Protein AF-A0A377Z5T5-F1 (afdb_monomer_lite)

Sequence (218 aa):
MLDLGQDEASLELAEAERLAEDLRLLYVALTRAVWHCSLGVAPLSSRKSGNSDFHLSALGRLLQAGEAMDAAGLAARLADFCHGDIALQRPGELDLTPWQAPAATIPRLSARELQRRIADDWRVTSYSGLQQHGFSGGQDLLPRLDVDAAGVGEVVEEPQLTPHQFPRGAAPGTFLHSLFEELDFTQPVPEGWMAEKLQLSGFDAQWAPVLTDWLGAC

Structure (mmCIF, N/CA/C/O backbone):
data_AF-A0A377Z5T5-F1
#
_entry.id   AF-A0A377Z5T5-F1
#
loop_
_atom_site.group_PDB
_atom_site.id
_atom_site.type_symbol
_atom_site.label_atom_id
_atom_site.label_alt_id
_atom_site.label_comp_id
_atom_site.label_asym_id
_atom_site.label_entity_id
_atom_site.label_seq_id
_atom_site.pdbx_PDB_ins_code
_atom_site.Cartn_x
_atom_site.Cartn_y
_atom_site.Cartn_z
_atom_site.occupancy
_atom_site.B_iso_or_equiv
_atom_site.auth_seq_id
_atom_site.auth_comp_id
_atom_site.auth_asym_id
_atom_site.auth_atom_id
_atom_site.pdbx_PDB_model_num
ATOM 1 N N . MET A 1 1 ? 20.702 -5.101 21.266 1.00 45.50 1 MET A N 1
ATOM 2 C CA . MET A 1 1 ? 22.170 -5.064 21.417 1.00 45.50 1 MET A CA 1
ATOM 3 C C . MET A 1 1 ? 22.702 -4.619 20.068 1.00 45.50 1 MET A C 1
ATOM 5 O O . MET A 1 1 ? 22.547 -5.372 19.124 1.00 45.50 1 MET A O 1
ATOM 9 N N . LEU A 1 2 ? 23.123 -3.354 19.936 1.00 47.66 2 LEU A N 1
ATOM 10 C CA . LEU A 1 2 ? 23.635 -2.837 18.662 1.00 47.66 2 LEU A CA 1
ATOM 11 C C . LEU A 1 2 ? 25.003 -3.469 18.403 1.00 47.66 2 LEU A C 1
ATOM 13 O O . LEU A 1 2 ? 25.923 -3.270 19.196 1.00 47.66 2 LEU A O 1
ATOM 17 N N . ASP A 1 3 ? 25.097 -4.248 17.332 1.00 51.81 3 ASP A N 1
ATOM 18 C CA . ASP A 1 3 ? 26.348 -4.829 16.866 1.00 51.81 3 ASP A CA 1
ATOM 19 C C . ASP A 1 3 ? 27.195 -3.730 16.205 1.00 51.81 3 ASP A C 1
ATOM 21 O O . ASP A 1 3 ? 26.743 -3.033 15.296 1.00 51.81 3 ASP A O 1
ATOM 25 N N . LEU A 1 4 ? 28.393 -3.507 16.744 1.00 60.91 4 LEU A N 1
ATOM 26 C CA . LEU A 1 4 ? 29.369 -2.517 16.268 1.00 60.91 4 LEU A CA 1
ATOM 27 C C . LEU A 1 4 ? 30.440 -3.170 15.377 1.00 60.91 4 LEU A C 1
ATOM 29 O O . LEU A 1 4 ? 31.315 -2.470 14.862 1.00 60.91 4 LEU A O 1
ATOM 33 N N . GLY A 1 5 ? 30.387 -4.494 15.200 1.00 59.31 5 GLY A N 1
ATOM 34 C CA . GLY A 1 5 ? 31.153 -5.203 14.188 1.00 59.31 5 GLY A CA 1
ATOM 35 C C . GLY A 1 5 ? 30.346 -5.224 12.899 1.00 59.31 5 GLY A C 1
ATOM 36 O O . GLY A 1 5 ? 29.239 -5.740 12.873 1.00 59.31 5 GLY A O 1
ATOM 37 N N . GLN A 1 6 ? 30.881 -4.654 11.824 1.00 60.69 6 GLN A N 1
ATOM 38 C CA . GLN A 1 6 ? 30.341 -4.801 10.470 1.00 60.69 6 GLN A CA 1
ATOM 39 C C . GLN A 1 6 ? 30.551 -6.242 9.975 1.00 60.69 6 GLN A C 1
ATOM 41 O O . GLN A 1 6 ? 31.263 -6.465 8.999 1.00 60.69 6 GLN A O 1
ATOM 46 N N . ASP A 1 7 ? 30.031 -7.225 10.706 1.00 79.06 7 ASP A N 1
ATOM 47 C CA . ASP A 1 7 ? 30.067 -8.614 10.281 1.00 79.06 7 ASP A CA 1
ATOM 48 C C . ASP A 1 7 ? 29.136 -8.758 9.073 1.00 79.06 7 ASP A C 1
ATOM 50 O O . ASP A 1 7 ? 27.982 -8.321 9.106 1.00 79.06 7 ASP A O 1
ATOM 54 N N . GLU A 1 8 ? 29.651 -9.331 7.988 1.00 79.94 8 GLU A N 1
ATOM 55 C CA . GLU A 1 8 ? 28.933 -9.437 6.714 1.00 79.94 8 GLU A CA 1
ATOM 56 C C . GLU A 1 8 ? 27.623 -10.219 6.904 1.00 79.94 8 GLU A C 1
ATOM 58 O O . GLU A 1 8 ? 26.581 -9.843 6.375 1.00 79.94 8 GLU A O 1
ATOM 63 N N . ALA A 1 9 ? 27.643 -11.236 7.773 1.00 83.69 9 ALA A N 1
ATOM 64 C CA . ALA A 1 9 ? 26.460 -12.015 8.129 1.00 83.69 9 ALA A CA 1
ATOM 65 C C . ALA A 1 9 ? 25.393 -11.185 8.874 1.00 83.69 9 ALA A C 1
ATOM 67 O O . ALA A 1 9 ? 24.195 -11.356 8.637 1.00 83.69 9 ALA A O 1
ATOM 68 N N . SER A 1 10 ? 25.807 -10.263 9.751 1.00 83.25 10 SER A N 1
ATOM 69 C CA . SER A 1 10 ? 24.893 -9.345 10.447 1.00 83.25 10 SER A CA 1
ATOM 70 C C . SER A 1 10 ? 24.265 -8.3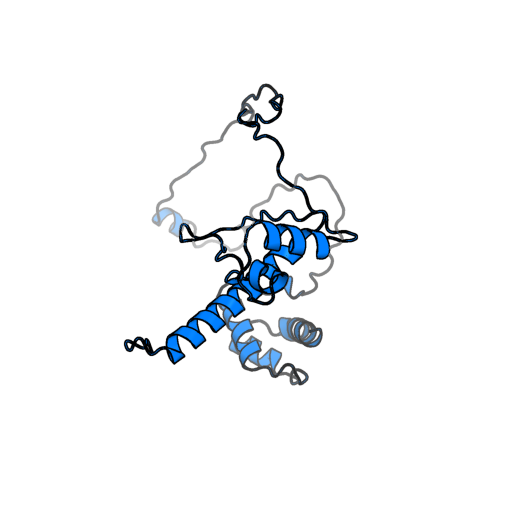41 9.475 1.00 83.25 10 SER A C 1
ATOM 72 O O . SER A 1 10 ? 23.084 -8.013 9.603 1.00 83.25 10 SER A O 1
ATOM 74 N N . LEU A 1 11 ? 25.026 -7.874 8.480 1.00 85.12 11 LEU A N 1
ATOM 75 C CA . LEU A 1 11 ? 24.531 -6.974 7.434 1.00 85.12 11 LEU A CA 1
ATOM 76 C C . LEU A 1 11 ? 23.521 -7.664 6.510 1.00 85.12 11 LEU A C 1
ATOM 78 O O . LEU A 1 11 ? 22.469 -7.091 6.226 1.00 85.12 11 LEU A O 1
ATOM 82 N N . GLU A 1 12 ? 23.803 -8.895 6.078 1.00 87.38 12 GLU A N 1
ATOM 83 C CA . GLU A 1 12 ? 22.875 -9.687 5.261 1.00 87.38 12 GLU A CA 1
ATOM 84 C C . GLU A 1 12 ? 21.555 -9.950 5.994 1.00 87.38 12 GLU A C 1
ATOM 86 O O . GLU A 1 12 ? 20.478 -9.807 5.405 1.00 87.38 12 GLU A O 1
ATOM 91 N N . LEU A 1 13 ? 21.622 -10.285 7.287 1.00 89.12 13 LEU A N 1
ATOM 92 C CA . LEU A 1 13 ? 20.432 -10.482 8.111 1.00 89.12 13 LEU A CA 1
ATOM 93 C C . LEU A 1 13 ? 19.626 -9.184 8.252 1.00 89.12 13 LEU A C 1
ATOM 95 O O . LEU A 1 13 ? 18.410 -9.198 8.064 1.00 89.12 13 LEU A O 1
ATOM 99 N N . ALA A 1 14 ? 20.295 -8.061 8.520 1.00 89.69 14 ALA A N 1
ATOM 100 C CA . ALA A 1 14 ? 19.641 -6.761 8.639 1.00 89.69 14 ALA A CA 1
ATOM 101 C C . ALA A 1 14 ? 18.962 -6.327 7.328 1.00 89.69 14 ALA A C 1
ATOM 103 O O . ALA A 1 14 ? 17.842 -5.815 7.351 1.00 89.69 14 ALA A O 1
ATOM 104 N N . GLU A 1 15 ? 19.595 -6.562 6.176 1.00 90.12 15 GLU A N 1
ATOM 105 C CA . GLU A 1 15 ? 19.003 -6.247 4.872 1.00 90.12 15 GLU A CA 1
ATOM 106 C C . GLU A 1 15 ? 17.815 -7.167 4.551 1.00 90.12 15 GLU A C 1
ATOM 108 O O . GLU A 1 15 ? 16.807 -6.713 4.000 1.00 90.12 15 GLU A O 1
ATOM 113 N N . ALA A 1 16 ? 17.882 -8.442 4.947 1.00 91.12 16 ALA A N 1
ATOM 114 C CA . ALA A 1 16 ? 16.756 -9.364 4.835 1.00 91.12 16 ALA A CA 1
ATOM 115 C C . ALA A 1 16 ? 15.566 -8.932 5.710 1.00 91.12 16 ALA A C 1
ATOM 117 O O . ALA A 1 16 ? 14.427 -8.954 5.239 1.00 91.12 16 ALA A O 1
ATOM 118 N N . GLU A 1 17 ? 15.812 -8.498 6.950 1.00 94.00 17 GLU A N 1
ATOM 119 C CA . GLU A 1 17 ? 14.778 -7.968 7.848 1.00 94.00 17 GLU A CA 1
ATOM 120 C C . GLU A 1 17 ? 14.162 -6.672 7.310 1.00 94.00 17 GLU A C 1
ATOM 122 O O . GLU A 1 17 ? 12.933 -6.549 7.268 1.00 94.00 17 GLU A O 1
ATOM 127 N N . ARG A 1 18 ? 14.997 -5.740 6.829 1.00 94.88 18 ARG A N 1
ATOM 128 C CA . ARG A 1 18 ? 14.551 -4.495 6.187 1.00 94.88 18 ARG A CA 1
ATOM 129 C C . ARG A 1 18 ? 13.618 -4.793 5.016 1.00 94.88 18 ARG A C 1
ATOM 131 O O . ARG A 1 18 ? 12.525 -4.238 4.930 1.00 94.88 18 ARG A O 1
ATOM 138 N N . LEU A 1 19 ? 14.028 -5.698 4.130 1.00 94.00 19 LEU A N 1
ATOM 139 C CA . LEU A 1 19 ? 13.251 -6.052 2.949 1.00 94.00 19 LEU A CA 1
ATOM 140 C C . LEU A 1 19 ? 11.961 -6.805 3.292 1.00 94.00 19 LEU A C 1
ATOM 142 O O . LEU A 1 19 ? 10.942 -6.611 2.627 1.00 94.00 19 LEU A O 1
ATOM 146 N N . ALA A 1 20 ? 11.980 -7.646 4.328 1.00 95.00 20 ALA A N 1
ATOM 147 C CA . ALA A 1 20 ? 10.778 -8.305 4.827 1.00 95.00 20 ALA A CA 1
ATOM 148 C C . ALA A 1 20 ? 9.745 -7.285 5.322 1.00 95.00 20 ALA A C 1
ATOM 150 O O . ALA A 1 20 ? 8.553 -7.448 5.058 1.00 95.00 20 ALA A O 1
ATOM 151 N N . GLU A 1 21 ? 10.188 -6.222 5.993 1.00 97.50 21 GLU A N 1
ATOM 152 C CA . GLU A 1 21 ? 9.300 -5.142 6.417 1.00 97.50 21 GLU A CA 1
ATOM 153 C C . GLU A 1 21 ? 8.770 -4.325 5.235 1.00 97.50 21 GLU A C 1
ATOM 155 O O . GLU A 1 21 ? 7.561 -4.109 5.136 1.00 97.50 21 GLU A O 1
ATOM 160 N N . ASP A 1 22 ? 9.623 -3.967 4.273 1.00 96.56 22 ASP A N 1
ATOM 161 C CA . ASP A 1 22 ? 9.187 -3.269 3.056 1.00 96.56 22 ASP A CA 1
ATOM 162 C C . ASP A 1 22 ? 8.114 -4.066 2.286 1.00 96.56 22 ASP A C 1
ATOM 164 O O . ASP A 1 22 ? 7.180 -3.482 1.732 1.00 96.56 22 ASP A O 1
ATOM 168 N N . LEU A 1 23 ? 8.203 -5.403 2.265 1.00 96.06 23 LEU A N 1
ATOM 169 C CA . LEU A 1 23 ? 7.182 -6.271 1.666 1.00 96.06 23 LEU A CA 1
ATOM 170 C C . LEU A 1 23 ? 5.848 -6.209 2.423 1.00 96.06 23 LEU A C 1
ATOM 172 O O . LEU A 1 23 ? 4.790 -6.176 1.786 1.00 96.06 23 LEU A O 1
ATOM 176 N N . ARG A 1 24 ? 5.873 -6.151 3.763 1.00 96.94 24 ARG A N 1
ATOM 177 C CA . ARG A 1 24 ? 4.655 -5.959 4.571 1.00 96.94 24 ARG A CA 1
ATOM 178 C C . ARG A 1 24 ? 4.023 -4.600 4.288 1.00 96.94 24 ARG A C 1
ATOM 180 O O . ARG A 1 24 ? 2.814 -4.527 4.068 1.00 96.94 24 ARG A O 1
ATOM 187 N N . LEU A 1 25 ? 4.832 -3.542 4.230 1.00 97.00 25 LEU A N 1
ATOM 188 C CA . LEU A 1 25 ? 4.366 -2.192 3.912 1.00 97.00 25 LEU A CA 1
ATOM 189 C C . LEU A 1 25 ? 3.777 -2.110 2.501 1.00 97.00 25 LEU A C 1
ATOM 191 O O . LEU A 1 25 ? 2.715 -1.514 2.319 1.00 97.00 25 LEU A O 1
ATOM 195 N N . LEU A 1 26 ? 4.414 -2.750 1.516 1.00 96.31 26 LEU A N 1
ATOM 196 C CA . LEU A 1 26 ? 3.902 -2.828 0.149 1.00 96.31 26 LEU A CA 1
ATOM 197 C C . LEU A 1 26 ? 2.539 -3.530 0.101 1.00 96.31 26 LEU A C 1
ATOM 199 O O . LEU A 1 26 ? 1.615 -3.017 -0.528 1.00 96.31 26 LEU A O 1
ATOM 203 N N . TYR A 1 27 ? 2.389 -4.664 0.791 1.00 95.88 27 TYR A N 1
ATOM 204 C CA . TYR A 1 27 ? 1.113 -5.378 0.876 1.00 95.88 27 TYR A CA 1
ATOM 205 C C . TYR A 1 27 ? 0.003 -4.493 1.458 1.00 95.88 27 TYR A C 1
ATOM 207 O O . TYR A 1 27 ? -1.086 -4.396 0.884 1.00 95.88 27 TYR A O 1
ATOM 215 N N . VAL A 1 28 ? 0.284 -3.797 2.563 1.00 97.19 28 VAL A N 1
ATOM 216 C CA . VAL A 1 28 ? -0.672 -2.856 3.158 1.00 97.19 28 VAL A CA 1
ATOM 217 C C . VAL A 1 28 ? -1.000 -1.739 2.168 1.00 97.19 28 VAL A C 1
ATOM 219 O O . VAL A 1 28 ? -2.171 -1.479 1.925 1.00 97.19 28 VAL A O 1
ATOM 222 N N . ALA A 1 29 ? -0.009 -1.110 1.536 1.00 95.81 29 ALA A N 1
ATOM 223 C CA . ALA A 1 29 ? -0.242 -0.020 0.588 1.00 95.81 29 ALA A CA 1
ATOM 224 C C . ALA A 1 29 ? -1.130 -0.439 -0.600 1.00 95.81 29 ALA A C 1
ATOM 226 O O . ALA A 1 29 ? -2.050 0.296 -0.968 1.00 95.81 29 ALA A O 1
ATOM 227 N N . LEU A 1 30 ? -0.897 -1.628 -1.162 1.00 93.94 30 LEU A N 1
ATOM 228 C CA . LEU A 1 30 ? -1.650 -2.155 -2.305 1.00 93.94 30 LEU A CA 1
ATOM 229 C C . LEU A 1 30 ? -3.103 -2.498 -1.955 1.00 93.94 30 LEU A C 1
ATOM 231 O O . LEU A 1 30 ? -4.003 -2.275 -2.762 1.00 93.94 30 LEU A O 1
ATOM 235 N N . THR A 1 31 ? -3.347 -3.009 -0.749 1.00 95.12 31 THR A N 1
ATOM 236 C CA . THR A 1 31 ? -4.672 -3.499 -0.326 1.00 95.12 31 THR A CA 1
ATOM 237 C C . THR A 1 31 ? -5.594 -2.412 0.232 1.00 95.12 31 THR A C 1
ATOM 239 O O . THR A 1 31 ? -6.763 -2.672 0.509 1.00 95.12 31 THR A O 1
ATOM 242 N N . ARG A 1 32 ? -5.109 -1.173 0.386 1.00 96.12 32 ARG A N 1
ATOM 243 C CA . ARG A 1 32 ? -5.912 -0.043 0.895 1.00 96.12 32 ARG A CA 1
ATOM 244 C C . ARG A 1 32 ? -6.861 0.562 -0.139 1.00 96.12 32 ARG A C 1
ATOM 246 O O . ARG A 1 32 ? -7.807 1.247 0.250 1.00 96.12 32 ARG A O 1
ATOM 253 N N . ALA A 1 33 ? -6.600 0.374 -1.431 1.00 94.00 33 ALA A N 1
ATOM 254 C CA . ALA A 1 33 ? -7.408 0.955 -2.496 1.00 94.00 33 ALA A CA 1
ATOM 255 C C . ALA A 1 33 ? -8.690 0.140 -2.740 1.00 94.00 33 ALA A C 1
ATOM 257 O O . ALA A 1 33 ? -8.638 -1.078 -2.852 1.00 94.00 33 ALA A O 1
ATOM 258 N N . VAL A 1 34 ? -9.833 0.824 -2.865 1.00 94.69 34 VAL A N 1
ATOM 259 C CA . VAL A 1 34 ? -11.137 0.184 -3.147 1.00 94.69 34 VAL A CA 1
ATOM 260 C C . VAL A 1 34 ? -11.455 0.165 -4.645 1.00 94.69 34 VAL A C 1
ATOM 262 O O . VAL A 1 34 ? -11.996 -0.812 -5.145 1.00 94.69 34 VAL A O 1
ATOM 265 N N . TRP A 1 35 ? -11.125 1.244 -5.363 1.00 95.06 35 TRP A N 1
ATOM 266 C CA . TRP A 1 35 ? -11.518 1.425 -6.768 1.00 95.06 35 TRP A CA 1
ATOM 267 C C . TRP A 1 35 ? -10.359 1.263 -7.749 1.00 95.06 35 TRP A C 1
ATOM 269 O O . TRP A 1 35 ? -10.518 0.654 -8.798 1.00 95.06 35 TRP A O 1
ATOM 279 N N . HIS A 1 36 ? -9.205 1.852 -7.436 1.00 94.00 36 HIS A N 1
ATOM 280 C CA . HIS A 1 36 ? -8.050 1.881 -8.327 1.00 94.00 36 HIS A CA 1
ATOM 281 C C . HIS A 1 36 ? -6.777 2.186 -7.532 1.00 94.00 36 HIS A C 1
ATOM 283 O O . HIS A 1 36 ? -6.787 3.051 -6.653 1.00 94.00 36 HIS A O 1
ATOM 289 N N . CYS A 1 37 ? -5.685 1.493 -7.857 1.00 94.94 37 CYS A N 1
ATOM 290 C CA . CYS A 1 37 ? -4.358 1.714 -7.292 1.00 94.94 37 CYS A CA 1
ATOM 291 C C . CYS A 1 37 ? -3.369 1.960 -8.436 1.00 94.94 37 CYS A C 1
ATOM 293 O O . CYS A 1 37 ? -3.256 1.137 -9.341 1.00 94.94 37 CYS A O 1
ATOM 295 N N . SER A 1 38 ? -2.648 3.081 -8.395 1.00 94.00 38 SER A N 1
ATOM 296 C CA . SER A 1 38 ? -1.571 3.374 -9.344 1.00 94.00 38 SER A CA 1
ATOM 297 C C . SER A 1 38 ? -0.231 3.349 -8.638 1.00 94.00 38 SER A C 1
ATOM 299 O O . SER A 1 38 ? -0.067 3.992 -7.602 1.00 94.00 38 SER A O 1
ATOM 301 N N . LEU A 1 39 ? 0.742 2.665 -9.237 1.00 93.50 39 LEU A N 1
ATOM 302 C CA . LEU A 1 39 ? 2.117 2.634 -8.754 1.00 93.50 39 LEU A CA 1
ATOM 303 C C . LEU A 1 39 ? 3.059 3.182 -9.820 1.00 93.50 39 LEU A C 1
ATOM 305 O O . LEU A 1 39 ? 3.034 2.753 -10.972 1.00 93.50 39 LEU A O 1
ATOM 309 N N . GLY A 1 40 ? 3.908 4.124 -9.417 1.00 92.62 40 GLY A N 1
ATOM 310 C CA . GLY A 1 40 ? 5.014 4.590 -10.242 1.00 92.62 40 GLY A CA 1
ATOM 311 C C . GLY A 1 40 ? 6.197 3.637 -10.117 1.00 92.62 40 GLY A C 1
ATOM 312 O O . GLY A 1 40 ? 6.682 3.402 -9.012 1.00 92.62 40 GLY A O 1
ATOM 313 N N . VAL A 1 41 ? 6.678 3.111 -11.243 1.00 91.62 41 VAL A N 1
ATOM 314 C CA . VAL A 1 41 ? 7.857 2.237 -11.298 1.00 91.62 41 VAL A CA 1
ATOM 315 C C . VAL A 1 41 ? 8.897 2.850 -12.224 1.00 91.62 41 VAL A C 1
ATOM 317 O O . VAL A 1 41 ? 8.580 3.259 -13.340 1.00 91.62 41 VAL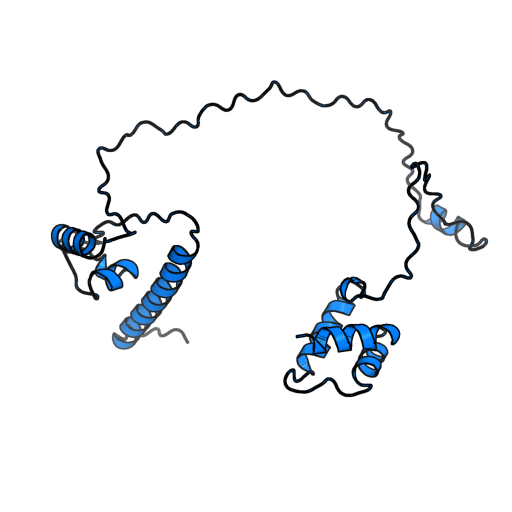 A O 1
ATOM 320 N N . ALA A 1 42 ? 10.145 2.901 -11.764 1.00 89.75 42 ALA A N 1
ATOM 321 C CA . ALA A 1 42 ? 11.276 3.388 -12.539 1.00 89.75 42 ALA A CA 1
ATOM 322 C C . ALA A 1 42 ? 12.520 2.521 -12.275 1.00 89.75 42 ALA A C 1
ATOM 324 O O . ALA A 1 42 ? 12.709 2.070 -11.142 1.00 89.75 42 ALA A O 1
ATOM 325 N N . PRO A 1 43 ? 13.392 2.309 -13.281 1.00 88.00 43 PRO A N 1
ATOM 326 C CA . PRO A 1 43 ? 14.671 1.626 -13.107 1.00 88.00 43 PRO A CA 1
ATOM 327 C C . PRO A 1 43 ? 15.659 2.549 -12.377 1.00 88.00 43 PRO A C 1
ATOM 329 O O . PRO A 1 43 ? 16.542 3.155 -12.984 1.00 88.00 43 PRO A O 1
ATOM 332 N N . LEU A 1 44 ? 15.476 2.702 -11.065 1.00 84.00 44 LEU A N 1
ATOM 333 C CA . LEU A 1 44 ? 16.347 3.519 -10.225 1.00 84.00 44 LEU A CA 1
ATOM 334 C C . LEU A 1 44 ? 17.695 2.814 -10.036 1.00 84.00 44 LEU A C 1
ATOM 336 O O . LEU A 1 44 ? 17.748 1.623 -9.732 1.00 84.00 44 LEU A O 1
ATOM 340 N N . SER A 1 45 ? 18.788 3.551 -10.207 1.00 80.81 45 SER A N 1
ATOM 341 C CA . SER A 1 45 ? 20.143 3.063 -9.955 1.00 80.81 45 SER A CA 1
ATOM 342 C C . SER A 1 45 ? 20.920 4.108 -9.169 1.00 80.81 45 SER A C 1
ATOM 344 O O . SER A 1 45 ? 20.870 5.298 -9.492 1.00 80.81 45 SER A O 1
ATOM 346 N N . SER A 1 46 ? 21.641 3.670 -8.138 1.00 71.00 46 SER A N 1
ATOM 347 C CA . SER A 1 46 ? 22.560 4.524 -7.381 1.00 71.00 46 SER A CA 1
ATOM 348 C C . SER A 1 46 ? 23.816 4.864 -8.198 1.00 71.00 46 SER A C 1
ATOM 350 O O . SER A 1 46 ? 24.482 5.874 -7.955 1.00 71.00 46 SER A O 1
ATOM 352 N N . ARG A 1 47 ? 24.148 4.040 -9.203 1.00 73.00 47 ARG A N 1
ATOM 353 C CA . ARG A 1 47 ? 25.381 4.142 -9.996 1.00 73.00 47 ARG A CA 1
ATOM 354 C C . ARG A 1 47 ? 25.081 4.385 -11.476 1.00 73.00 47 ARG A C 1
ATOM 356 O O . ARG A 1 47 ? 24.060 3.975 -12.007 1.00 73.00 47 ARG A O 1
ATOM 363 N N . LYS A 1 48 ? 26.024 5.013 -12.190 1.00 62.53 48 LYS A N 1
ATOM 364 C CA . LYS A 1 48 ? 25.967 5.218 -13.655 1.00 62.53 48 LYS A CA 1
ATOM 365 C C . LYS A 1 48 ? 26.241 3.925 -14.453 1.00 62.53 48 LYS A C 1
ATOM 367 O O . LYS A 1 48 ? 26.968 3.964 -15.443 1.00 62.53 48 LYS A O 1
ATOM 372 N N . SER A 1 49 ? 25.735 2.774 -14.015 1.00 57.44 49 SER A N 1
ATOM 373 C CA . SER A 1 49 ? 25.887 1.492 -14.719 1.00 57.44 49 SER A CA 1
ATOM 374 C C . SER A 1 49 ? 24.542 0.970 -15.214 1.00 57.44 49 SER A C 1
ATOM 376 O O . SER A 1 49 ? 23.512 1.277 -14.629 1.00 57.44 49 SER A O 1
ATOM 378 N N . GLY A 1 50 ? 24.566 0.173 -16.286 1.00 67.06 50 GLY A N 1
ATOM 379 C CA . GLY A 1 50 ? 23.377 -0.242 -17.042 1.00 67.06 50 GLY A CA 1
ATOM 380 C C . GLY A 1 50 ? 22.302 -1.017 -16.268 1.00 67.06 50 GLY A C 1
ATOM 381 O O . GLY A 1 50 ? 21.149 -0.984 -16.686 1.00 67.06 50 GLY A O 1
ATOM 382 N N . ASN A 1 51 ? 22.637 -1.652 -15.139 1.00 76.62 51 ASN A N 1
ATOM 383 C CA . ASN A 1 51 ? 21.662 -2.357 -14.303 1.00 76.62 51 ASN A CA 1
ATOM 384 C C . ASN A 1 51 ? 21.089 -1.449 -13.206 1.00 76.62 51 ASN A C 1
ATOM 386 O O . ASN A 1 51 ? 21.794 -0.616 -12.625 1.00 76.62 51 ASN A O 1
ATOM 390 N N . SER A 1 52 ? 19.801 -1.640 -12.917 1.00 82.75 52 SER A N 1
ATOM 391 C CA . SER A 1 52 ? 19.089 -0.915 -11.866 1.00 82.75 52 SER A CA 1
ATOM 392 C C . SER A 1 52 ? 19.157 -1.643 -10.520 1.00 82.75 52 SER A C 1
ATOM 394 O O . SER A 1 52 ? 19.088 -2.873 -10.445 1.00 82.75 52 SER A O 1
ATOM 396 N N . ASP A 1 53 ? 19.210 -0.870 -9.436 1.00 87.06 53 ASP A N 1
ATOM 397 C CA . ASP A 1 53 ? 19.120 -1.383 -8.061 1.00 87.06 53 ASP A CA 1
ATOM 398 C C . ASP A 1 53 ? 17.658 -1.665 -7.666 1.00 87.06 53 ASP A C 1
ATOM 400 O O . ASP A 1 53 ? 17.357 -2.020 -6.529 1.00 87.06 53 ASP A O 1
ATOM 404 N N . PHE A 1 54 ? 16.720 -1.539 -8.614 1.00 90.19 54 PHE A N 1
ATOM 405 C CA . PHE A 1 54 ? 15.291 -1.726 -8.381 1.00 90.19 54 PHE A CA 1
ATOM 406 C C . PHE A 1 54 ? 14.970 -3.109 -7.791 1.00 90.19 54 PHE A C 1
ATOM 408 O O . PHE A 1 54 ? 14.070 -3.211 -6.962 1.00 90.19 54 PHE A O 1
ATOM 415 N N . HIS A 1 55 ? 15.732 -4.152 -8.142 1.00 90.62 55 HIS A N 1
ATOM 416 C CA . HIS A 1 55 ? 15.596 -5.522 -7.618 1.00 90.62 55 HIS A CA 1
ATOM 417 C C . HIS A 1 55 ? 15.775 -5.652 -6.090 1.00 90.62 55 HIS A C 1
ATOM 419 O O . HIS A 1 55 ? 15.340 -6.649 -5.510 1.00 90.62 55 HIS A O 1
ATOM 425 N N . LEU A 1 56 ? 16.380 -4.649 -5.442 1.00 90.56 56 LEU A N 1
ATOM 426 C CA . LEU A 1 56 ? 16.539 -4.564 -3.985 1.00 90.56 56 LEU A CA 1
ATOM 427 C C . LEU A 1 56 ? 15.316 -3.954 -3.279 1.00 90.56 56 LEU A C 1
ATOM 429 O O . LEU A 1 56 ? 15.191 -4.051 -2.062 1.00 90.56 56 LEU A O 1
ATOM 433 N N . SER A 1 57 ? 14.404 -3.318 -4.019 1.00 92.56 57 SER A N 1
ATOM 434 C CA . SER A 1 57 ? 13.127 -2.851 -3.466 1.00 92.56 57 SER A CA 1
ATOM 435 C C . SER A 1 57 ? 12.147 -4.015 -3.291 1.00 92.56 57 SER A C 1
ATOM 437 O O . SER A 1 57 ? 12.224 -5.005 -4.018 1.00 92.56 57 SER A O 1
ATOM 439 N N . ALA A 1 58 ? 11.170 -3.881 -2.388 1.00 94.06 58 ALA A N 1
ATOM 440 C CA . ALA A 1 58 ? 10.118 -4.886 -2.204 1.00 94.06 58 ALA A CA 1
ATOM 441 C C . ALA A 1 58 ? 9.402 -5.246 -3.518 1.00 94.06 58 ALA A C 1
ATOM 443 O O . ALA A 1 58 ? 9.307 -6.418 -3.879 1.00 94.06 58 ALA A O 1
ATOM 444 N N . LEU A 1 59 ? 8.959 -4.238 -4.279 1.00 93.56 59 LEU A N 1
ATOM 445 C CA . LEU A 1 59 ? 8.279 -4.454 -5.558 1.00 93.56 59 LEU A CA 1
ATOM 446 C C . LEU A 1 59 ? 9.219 -5.081 -6.597 1.00 93.56 59 LEU A C 1
ATOM 448 O O . LEU A 1 59 ? 8.833 -5.999 -7.320 1.00 93.56 59 LEU A O 1
ATOM 452 N N . GLY A 1 60 ? 10.467 -4.617 -6.658 1.00 92.75 60 GLY A N 1
ATOM 453 C CA . GLY A 1 60 ? 11.442 -5.154 -7.595 1.00 92.75 60 GLY A CA 1
ATOM 454 C C . GLY A 1 60 ? 11.867 -6.582 -7.275 1.00 92.75 60 GLY A C 1
ATOM 455 O O . GLY A 1 60 ? 12.065 -7.346 -8.217 1.00 92.75 60 GLY A O 1
ATOM 456 N N . ARG A 1 61 ? 11.935 -6.984 -5.999 1.00 92.88 61 ARG A N 1
ATOM 457 C CA . ARG A 1 61 ? 12.201 -8.379 -5.625 1.00 92.88 61 ARG A CA 1
ATOM 458 C C . ARG A 1 61 ? 11.064 -9.308 -6.052 1.00 92.88 61 ARG A C 1
ATOM 460 O O . ARG A 1 61 ? 11.352 -10.408 -6.510 1.00 92.88 61 ARG A O 1
ATOM 467 N N . LEU A 1 62 ? 9.807 -8.863 -5.979 1.00 92.50 62 LEU A N 1
ATOM 468 C CA . LEU A 1 62 ? 8.658 -9.635 -6.475 1.00 92.50 62 LEU A CA 1
ATOM 469 C C . LEU A 1 62 ? 8.664 -9.774 -8.007 1.00 92.50 62 LEU A C 1
ATOM 471 O O . LEU A 1 62 ? 8.409 -10.858 -8.521 1.00 92.50 62 LEU A O 1
ATOM 475 N N . LEU A 1 63 ? 8.982 -8.699 -8.737 1.00 91.81 63 LEU A N 1
ATOM 476 C CA . LEU A 1 63 ? 8.935 -8.683 -10.207 1.00 91.81 63 LEU A CA 1
ATOM 477 C C . LEU A 1 63 ? 10.166 -9.305 -10.885 1.00 91.81 63 LEU A C 1
ATOM 479 O O . LEU A 1 63 ? 10.051 -9.872 -11.969 1.00 91.81 63 LEU A O 1
ATOM 483 N N . GLN A 1 64 ? 11.347 -9.178 -10.278 1.00 91.56 64 GLN A N 1
ATOM 484 C CA . GLN A 1 64 ? 12.621 -9.642 -10.845 1.00 91.56 64 GLN A CA 1
ATOM 485 C C . GLN A 1 64 ? 13.193 -10.862 -10.112 1.00 91.56 64 GLN A C 1
ATOM 487 O O . GLN A 1 64 ? 14.318 -11.256 -10.391 1.00 91.56 64 GLN A O 1
ATOM 492 N N . ALA A 1 65 ? 12.466 -11.440 -9.148 1.00 89.62 65 ALA A N 1
ATOM 493 C CA . ALA A 1 65 ? 12.944 -12.540 -8.301 1.00 89.62 65 ALA A CA 1
ATOM 494 C C . ALA A 1 65 ? 14.282 -12.247 -7.580 1.00 89.62 65 ALA A C 1
ATOM 496 O O . ALA A 1 65 ? 15.040 -13.153 -7.252 1.00 89.62 65 ALA A O 1
ATOM 497 N N . GLY A 1 66 ? 14.573 -10.966 -7.325 1.00 86.19 66 GLY A N 1
ATOM 498 C CA . GLY A 1 66 ? 15.830 -10.517 -6.721 1.00 86.19 66 GLY A CA 1
ATOM 499 C C . GLY A 1 66 ? 17.021 -10.437 -7.682 1.00 86.19 66 GLY A C 1
ATOM 500 O O . GLY A 1 66 ? 18.116 -10.115 -7.230 1.00 86.19 66 GLY A O 1
ATOM 501 N N . GLU A 1 67 ? 16.831 -10.676 -8.980 1.00 89.56 67 GLU A N 1
ATOM 502 C CA . GLU A 1 67 ? 17.882 -10.538 -9.991 1.00 89.56 67 GLU A CA 1
ATOM 503 C C . GLU A 1 67 ? 17.963 -9.105 -10.528 1.00 89.56 67 GLU A C 1
ATOM 505 O O . GLU A 1 67 ? 16.950 -8.462 -10.802 1.00 89.56 67 GLU A O 1
ATOM 510 N N . ALA A 1 68 ? 19.181 -8.596 -10.712 1.00 90.56 68 ALA A N 1
ATOM 511 C CA . ALA A 1 68 ? 19.389 -7.266 -11.270 1.00 90.56 68 ALA A CA 1
ATOM 512 C C . ALA A 1 68 ? 19.083 -7.241 -12.774 1.00 90.56 68 ALA A C 1
ATOM 514 O O . ALA A 1 68 ? 19.694 -7.981 -13.546 1.00 90.56 68 ALA A O 1
ATOM 515 N N . MET A 1 69 ? 18.196 -6.337 -13.199 1.00 89.69 69 MET A N 1
ATOM 516 C CA . MET A 1 69 ? 17.885 -6.105 -14.612 1.00 89.69 69 MET A CA 1
ATOM 517 C C . MET A 1 69 ? 18.143 -4.652 -15.019 1.00 89.69 69 MET A C 1
ATOM 519 O O . MET A 1 69 ? 18.122 -3.719 -14.201 1.00 89.69 69 MET A O 1
ATOM 523 N N . ASP A 1 70 ? 18.396 -4.462 -16.310 1.00 90.00 70 ASP A N 1
ATOM 524 C CA . ASP A 1 70 ? 18.438 -3.150 -16.940 1.00 90.00 70 ASP A CA 1
ATOM 525 C C . ASP A 1 70 ? 17.016 -2.615 -17.197 1.00 90.00 70 ASP A C 1
ATOM 527 O O . ASP A 1 70 ? 16.001 -3.269 -16.932 1.00 90.00 70 ASP A O 1
ATOM 531 N N . ALA A 1 71 ? 16.926 -1.389 -17.712 1.00 88.94 71 ALA A N 1
ATOM 532 C CA . ALA A 1 71 ? 15.639 -0.753 -17.988 1.00 88.94 71 ALA A CA 1
ATOM 533 C C . ALA A 1 71 ? 14.784 -1.544 -18.997 1.00 88.94 71 ALA A C 1
ATOM 535 O O . ALA A 1 71 ? 13.558 -1.581 -18.869 1.00 88.94 71 ALA A O 1
ATOM 536 N N . ALA A 1 72 ? 15.418 -2.178 -19.989 1.00 90.62 72 ALA A N 1
ATOM 537 C CA . ALA A 1 72 ? 14.725 -2.973 -20.998 1.00 90.62 72 ALA A CA 1
ATOM 538 C C . ALA A 1 72 ? 14.165 -4.274 -20.402 1.00 90.62 72 ALA A C 1
ATOM 540 O O . ALA A 1 72 ? 12.994 -4.590 -20.626 1.00 90.62 72 ALA A O 1
ATOM 541 N N . GLY A 1 73 ? 14.961 -4.982 -19.597 1.00 91.31 73 GLY A N 1
ATOM 542 C CA . GLY A 1 73 ? 14.550 -6.189 -18.886 1.00 91.31 73 GLY A CA 1
ATOM 543 C C . GLY A 1 73 ? 13.420 -5.922 -17.896 1.00 91.31 73 GLY A C 1
ATOM 544 O O . GLY A 1 73 ? 12.422 -6.642 -17.902 1.00 91.31 73 GLY A O 1
ATOM 545 N N . LEU A 1 74 ? 13.504 -4.835 -17.119 1.00 91.75 74 LEU A N 1
ATOM 546 C CA . LEU A 1 74 ? 12.419 -4.430 -16.220 1.00 91.75 74 LEU A CA 1
ATOM 547 C C . LEU A 1 74 ? 11.120 -4.146 -16.986 1.00 91.75 74 LEU A C 1
ATOM 549 O O . LEU A 1 74 ? 10.048 -4.591 -16.578 1.00 91.75 74 LEU A O 1
ATOM 553 N N . ALA A 1 75 ? 11.203 -3.427 -18.107 1.00 91.81 75 ALA A N 1
ATOM 554 C CA . ALA A 1 75 ? 10.032 -3.132 -18.927 1.00 91.81 75 ALA A CA 1
ATOM 555 C C . ALA A 1 75 ? 9.388 -4.403 -19.505 1.00 91.81 75 ALA A C 1
ATOM 557 O O . ALA A 1 75 ? 8.161 -4.475 -19.564 1.00 91.81 75 ALA A O 1
ATOM 558 N N . ALA A 1 76 ? 10.192 -5.394 -19.903 1.00 92.69 76 ALA A N 1
ATOM 559 C CA . ALA A 1 76 ? 9.695 -6.690 -20.358 1.00 92.69 76 ALA A CA 1
ATOM 560 C C . ALA A 1 76 ? 9.000 -7.456 -19.222 1.00 92.69 76 ALA A C 1
ATOM 562 O O . ALA A 1 76 ? 7.864 -7.887 -19.387 1.00 92.69 76 ALA A O 1
ATOM 563 N N . ARG A 1 77 ? 9.615 -7.527 -18.032 1.00 92.94 77 ARG A N 1
ATOM 564 C CA . ARG A 1 77 ? 9.0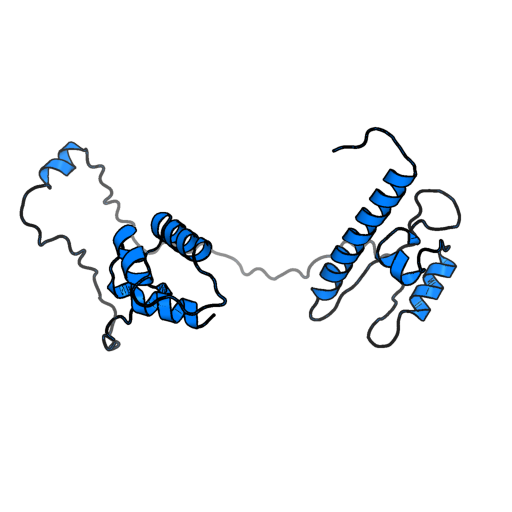05 -8.174 -16.856 1.00 92.94 77 ARG A CA 1
ATOM 565 C C . ARG A 1 77 ? 7.685 -7.538 -16.440 1.00 92.94 77 ARG A C 1
ATOM 567 O O . ARG A 1 77 ? 6.755 -8.254 -16.091 1.00 92.94 77 ARG A O 1
ATOM 574 N N . LEU A 1 78 ? 7.591 -6.210 -16.488 1.00 93.69 78 LEU A N 1
ATOM 575 C CA . LEU A 1 78 ? 6.339 -5.500 -16.224 1.00 93.69 78 LEU A CA 1
ATOM 576 C C . LEU A 1 78 ? 5.271 -5.837 -17.267 1.00 93.69 78 LEU A C 1
ATOM 578 O O . LEU A 1 78 ? 4.123 -6.054 -16.901 1.00 93.69 78 LEU A O 1
ATOM 582 N N . ALA A 1 79 ? 5.638 -5.905 -18.548 1.00 93.06 79 ALA A N 1
ATOM 583 C CA . ALA A 1 79 ? 4.701 -6.275 -19.605 1.00 93.06 79 ALA A CA 1
ATOM 584 C C . ALA A 1 79 ? 4.191 -7.718 -19.447 1.00 93.06 79 ALA A C 1
ATOM 586 O O . ALA A 1 79 ? 3.003 -7.952 -19.639 1.00 93.06 79 ALA A O 1
ATOM 587 N N . ASP A 1 80 ? 5.058 -8.652 -19.046 1.00 93.12 80 ASP A N 1
ATOM 588 C CA . ASP A 1 80 ? 4.681 -10.046 -18.781 1.00 93.12 80 ASP A CA 1
ATOM 589 C C . ASP A 1 80 ? 3.795 -10.178 -17.530 1.00 93.12 80 ASP A C 1
ATOM 591 O O . ASP A 1 80 ? 2.869 -10.988 -17.491 1.00 93.12 80 ASP A O 1
ATOM 595 N N . PHE A 1 81 ? 4.079 -9.389 -16.489 1.00 92.12 81 PHE A N 1
ATOM 596 C CA . PHE A 1 81 ? 3.326 -9.408 -15.236 1.00 92.12 81 PHE A CA 1
ATOM 597 C C . PHE A 1 81 ? 1.939 -8.771 -15.377 1.00 92.12 81 PHE A C 1
ATOM 599 O O . PHE A 1 81 ? 0.976 -9.261 -14.790 1.00 92.12 81 PHE A O 1
ATOM 606 N N . CYS A 1 82 ? 1.815 -7.685 -16.140 1.00 92.75 82 CYS A N 1
ATOM 607 C CA . CYS A 1 82 ? 0.563 -6.951 -16.295 1.00 92.75 82 CYS A CA 1
ATOM 608 C C . CYS A 1 82 ? -0.407 -7.681 -17.237 1.00 92.75 82 CYS A C 1
ATOM 610 O O . CYS A 1 82 ? -0.284 -7.617 -18.458 1.00 92.75 82 CYS A O 1
ATOM 612 N N . HIS A 1 83 ? -1.408 -8.340 -16.657 1.00 90.50 83 HIS A N 1
ATOM 613 C CA . HIS A 1 83 ? -2.506 -8.981 -17.376 1.00 90.50 83 HIS A CA 1
ATOM 614 C C . HIS A 1 83 ? -3.831 -8.803 -16.621 1.00 90.50 83 HIS A C 1
ATOM 616 O O . HIS A 1 83 ? -3.846 -8.570 -15.412 1.00 90.50 83 HIS A O 1
ATOM 622 N N . GLY A 1 84 ? -4.955 -8.921 -17.338 1.00 91.50 84 GLY A N 1
ATOM 623 C CA . GLY A 1 84 ? -6.295 -8.790 -16.760 1.00 91.50 84 GLY A CA 1
ATOM 624 C C . GLY A 1 84 ? -6.547 -7.391 -16.194 1.00 91.50 84 GLY A C 1
ATOM 625 O O . GLY A 1 84 ? -6.545 -6.415 -16.941 1.00 91.50 84 GLY A O 1
ATOM 626 N N . ASP A 1 85 ? -6.738 -7.310 -14.879 1.00 91.94 85 ASP A N 1
ATOM 627 C CA . ASP A 1 85 ? -7.084 -6.078 -14.157 1.00 91.94 85 ASP A CA 1
ATOM 628 C C . ASP A 1 85 ? -5.886 -5.140 -13.912 1.00 91.94 85 ASP A C 1
ATOM 630 O O . ASP A 1 85 ? -6.044 -4.047 -13.367 1.00 91.94 85 ASP A O 1
ATOM 634 N N . ILE A 1 86 ? -4.674 -5.546 -14.307 1.00 94.12 86 ILE A N 1
ATOM 635 C CA . ILE A 1 86 ? -3.446 -4.764 -14.130 1.00 94.12 86 ILE A CA 1
ATOM 636 C C . ILE A 1 86 ? -2.993 -4.220 -15.486 1.00 94.12 86 ILE A C 1
ATOM 638 O O . ILE A 1 86 ? -2.552 -4.972 -16.355 1.00 94.12 86 ILE A O 1
ATOM 642 N N . ALA A 1 87 ? -3.047 -2.898 -15.649 1.00 93.81 87 ALA A N 1
ATOM 643 C CA . ALA A 1 87 ? -2.607 -2.215 -16.861 1.00 93.81 87 ALA A CA 1
ATOM 644 C C . ALA A 1 87 ? -1.216 -1.586 -16.690 1.00 93.81 87 ALA A C 1
ATOM 646 O O . ALA A 1 87 ? -0.951 -0.881 -15.715 1.00 93.81 87 ALA A O 1
ATOM 647 N N . LEU A 1 88 ? -0.343 -1.788 -17.681 1.00 93.62 88 LEU A N 1
ATOM 648 C CA . LEU A 1 88 ? 0.940 -1.095 -17.776 1.00 93.62 88 LEU A CA 1
ATOM 649 C C . LEU A 1 88 ? 0.795 0.151 -18.651 1.00 93.62 88 LEU A C 1
ATOM 651 O O . LEU A 1 88 ? 0.529 0.048 -19.848 1.00 93.62 88 LEU A O 1
ATOM 655 N N . GLN A 1 89 ? 1.044 1.326 -18.075 1.00 91.62 89 GLN A N 1
ATOM 656 C CA . GLN A 1 89 ? 1.066 2.585 -18.813 1.00 91.62 89 GLN A CA 1
ATOM 657 C C . GLN A 1 89 ? 2.454 3.215 -18.752 1.00 91.62 89 GLN A C 1
ATOM 659 O O . GLN A 1 89 ? 2.987 3.489 -17.678 1.00 91.62 89 GLN A O 1
ATOM 664 N N . ARG A 1 90 ? 3.037 3.480 -19.925 1.00 87.88 90 ARG A N 1
ATOM 665 C CA . ARG A 1 90 ? 4.226 4.330 -20.016 1.00 87.88 90 ARG A CA 1
ATOM 666 C C . ARG A 1 90 ? 3.785 5.792 -19.943 1.00 87.88 90 ARG A C 1
ATOM 668 O O . ARG A 1 90 ? 2.842 6.151 -20.654 1.00 87.88 90 ARG A O 1
ATOM 675 N N . PRO A 1 91 ? 4.424 6.626 -19.107 1.00 85.00 91 PRO A N 1
ATOM 676 C CA . PRO A 1 91 ? 4.133 8.051 -19.098 1.00 85.00 91 PRO A CA 1
ATOM 677 C C . PRO A 1 91 ? 4.392 8.626 -20.497 1.00 85.00 91 PRO A C 1
ATOM 679 O O . PRO A 1 91 ? 5.384 8.279 -21.141 1.00 85.00 91 PRO A O 1
ATOM 682 N N . GLY A 1 92 ? 3.455 9.444 -20.978 1.00 84.50 92 GLY A N 1
ATOM 683 C CA . GLY A 1 92 ? 3.582 10.152 -22.250 1.00 84.50 92 GLY A CA 1
ATOM 684 C C . GLY A 1 92 ? 4.549 11.333 -22.155 1.00 84.50 92 GLY A C 1
ATOM 685 O O . GLY A 1 92 ? 5.344 11.432 -21.219 1.00 84.50 92 GLY A O 1
ATOM 686 N N . GLU A 1 93 ? 4.463 12.250 -23.118 1.00 84.19 93 GLU A N 1
ATOM 687 C CA . GLU A 1 93 ? 5.169 13.529 -23.016 1.00 84.19 93 GLU A CA 1
ATOM 688 C C . GLU A 1 93 ? 4.751 14.263 -21.737 1.00 84.19 93 GLU A C 1
ATOM 690 O O . GLU A 1 93 ? 3.571 14.321 -21.385 1.00 84.19 93 GLU A O 1
ATOM 695 N N . LEU A 1 94 ? 5.746 14.786 -21.018 1.00 80.06 94 LEU A N 1
ATOM 696 C CA . LEU A 1 94 ? 5.523 15.525 -19.784 1.00 80.06 94 LEU A CA 1
ATOM 697 C C . LEU A 1 94 ? 4.867 16.859 -20.122 1.00 80.06 94 LEU A C 1
ATOM 699 O O . LEU A 1 94 ? 5.512 17.766 -20.649 1.00 80.06 94 LEU A O 1
ATOM 703 N N . ASP A 1 95 ? 3.595 16.981 -19.771 1.00 83.25 95 ASP A N 1
ATOM 704 C CA . ASP A 1 95 ? 2.939 18.273 -19.723 1.00 83.25 95 ASP A CA 1
ATOM 705 C C . ASP A 1 95 ? 3.432 19.022 -18.477 1.00 83.25 95 ASP A C 1
ATOM 707 O O . ASP A 1 95 ? 3.123 18.665 -17.340 1.00 83.25 95 ASP A O 1
ATOM 711 N N . LEU A 1 96 ? 4.271 20.034 -18.699 1.00 86.50 96 LEU A N 1
ATOM 712 C CA . LEU A 1 96 ? 4.801 20.896 -17.642 1.00 86.50 96 LEU A CA 1
ATOM 713 C C . LEU A 1 96 ? 3.839 22.033 -17.286 1.00 86.50 96 LEU A C 1
ATOM 715 O O . LEU A 1 96 ? 4.191 22.890 -16.469 1.00 86.50 96 LEU A O 1
ATOM 719 N N . THR A 1 97 ? 2.650 22.087 -17.897 1.00 88.38 97 THR A N 1
ATOM 720 C CA . THR A 1 97 ? 1.639 23.045 -17.469 1.00 88.38 97 THR A CA 1
ATOM 721 C C . THR A 1 97 ? 1.235 22.722 -16.029 1.00 88.38 97 THR A C 1
ATOM 723 O O . THR A 1 97 ? 0.883 21.585 -15.707 1.00 88.38 97 THR A O 1
ATOM 726 N N . PRO A 1 98 ? 1.323 23.697 -15.107 1.00 86.69 98 PRO A N 1
ATOM 727 C CA . PRO A 1 98 ? 0.876 23.479 -13.745 1.00 86.69 98 PRO A CA 1
ATOM 728 C C . PRO A 1 98 ? -0.592 23.073 -13.760 1.00 86.69 98 PRO A C 1
ATOM 730 O O . PRO A 1 98 ? -1.421 23.776 -14.344 1.00 86.69 98 PRO A O 1
ATOM 733 N N . TRP A 1 99 ? -0.915 21.962 -13.099 1.00 87.50 99 TRP A N 1
ATOM 734 C CA . TRP A 1 99 ? -2.305 21.572 -12.931 1.00 87.50 99 TRP A CA 1
ATOM 735 C C . TRP A 1 99 ? -3.061 22.699 -12.224 1.00 87.50 99 TRP A C 1
ATOM 737 O O . TRP A 1 99 ? -2.685 23.132 -11.131 1.00 87.50 99 TRP A O 1
ATOM 747 N N . GLN A 1 100 ? -4.128 23.174 -12.857 1.00 84.88 100 GLN A N 1
ATOM 748 C CA . GLN A 1 100 ? -5.045 24.132 -12.260 1.00 84.88 100 GLN A CA 1
ATOM 749 C C . GLN A 1 100 ? -6.340 23.405 -11.936 1.00 84.88 100 GLN A C 1
ATOM 751 O O . GLN A 1 100 ? -6.998 22.860 -12.824 1.00 84.88 100 GLN A O 1
ATOM 756 N N . ALA A 1 101 ? -6.712 23.408 -10.656 1.00 85.19 101 ALA A N 1
ATOM 757 C CA . ALA A 1 101 ? -8.033 22.959 -10.255 1.00 85.19 101 ALA A CA 1
ATOM 758 C C . ALA A 1 101 ? -9.091 23.752 -11.038 1.00 85.19 101 ALA A C 1
ATOM 760 O O . ALA A 1 101 ? -8.931 24.969 -11.196 1.00 85.19 101 ALA A O 1
ATOM 761 N N . PRO A 1 102 ? -10.187 23.115 -11.486 1.00 86.81 102 PRO A N 1
ATOM 762 C CA . PRO A 1 102 ? -11.343 23.851 -11.971 1.00 86.81 102 PRO A CA 1
ATOM 763 C C . PRO A 1 102 ? -11.713 24.910 -10.934 1.00 86.81 102 PRO A C 1
ATOM 765 O O . PRO A 1 102 ? -11.874 24.589 -9.754 1.00 86.81 102 PRO A O 1
ATOM 768 N N . ALA A 1 103 ? -11.798 26.173 -11.354 1.00 80.69 103 ALA A N 1
ATOM 769 C CA . ALA A 1 103 ? -12.136 27.259 -10.448 1.00 80.69 103 ALA A CA 1
ATOM 770 C C . ALA A 1 103 ? -13.528 26.991 -9.865 1.00 80.69 103 ALA A C 1
ATOM 772 O O . ALA A 1 103 ? -14.542 27.144 -10.549 1.00 80.69 103 ALA A O 1
ATOM 773 N N . ALA A 1 104 ? -13.576 26.565 -8.602 1.00 81.81 104 ALA A N 1
ATOM 774 C CA . ALA A 1 104 ? -14.832 26.446 -7.890 1.00 81.81 104 ALA A CA 1
ATOM 775 C C . ALA A 1 104 ? -15.457 27.839 -7.852 1.00 81.81 104 ALA A C 1
ATOM 777 O O . ALA A 1 104 ? -14.832 28.805 -7.407 1.00 81.81 104 ALA A O 1
ATOM 778 N N . THR A 1 105 ? -16.684 27.965 -8.350 1.00 82.94 105 THR A N 1
ATOM 779 C CA . THR A 1 105 ? -17.432 29.209 -8.217 1.00 82.94 105 THR A CA 1
ATOM 780 C C . THR A 1 105 ? -17.800 29.351 -6.746 1.00 82.94 105 THR A C 1
ATOM 782 O O . THR A 1 105 ? -18.794 28.795 -6.290 1.00 82.94 105 THR A O 1
ATOM 785 N N . ILE A 1 106 ? -16.956 30.035 -5.975 1.00 81.88 106 ILE A N 1
ATOM 786 C CA . ILE A 1 106 ? -17.241 30.313 -4.570 1.00 81.88 106 ILE A CA 1
ATOM 787 C C . ILE A 1 106 ? -18.370 31.351 -4.563 1.00 81.88 106 ILE A C 1
ATOM 789 O O . ILE A 1 106 ? -18.173 32.457 -5.080 1.00 81.88 106 ILE A O 1
ATOM 793 N N . PRO A 1 107 ? -19.564 31.027 -4.033 1.00 85.62 107 PRO A N 1
ATOM 794 C CA . PRO A 1 107 ? -20.626 32.011 -3.911 1.00 85.62 107 PRO A CA 1
ATOM 795 C C . PRO A 1 107 ? -20.140 33.161 -3.030 1.00 85.62 107 PRO A C 1
ATOM 797 O O . PRO A 1 107 ? -19.321 32.972 -2.131 1.00 85.62 107 PRO A O 1
ATOM 800 N N . ARG A 1 108 ? -20.645 34.370 -3.281 1.00 87.50 108 ARG A N 1
ATOM 801 C CA . ARG A 1 108 ? -20.277 35.545 -2.492 1.00 87.50 108 ARG A CA 1
ATOM 802 C C . ARG A 1 108 ? -20.661 35.302 -1.031 1.00 87.50 108 ARG A C 1
ATOM 804 O O . ARG A 1 108 ? -21.838 35.323 -0.686 1.00 87.50 108 ARG A O 1
ATOM 811 N N . LEU A 1 109 ? -19.661 35.038 -0.196 1.00 87.81 109 LEU A N 1
ATOM 812 C CA . LEU A 1 109 ? -19.856 34.813 1.228 1.00 87.81 109 LEU A CA 1
ATOM 813 C C . LEU A 1 109 ? -20.191 36.148 1.899 1.00 87.81 109 LEU A C 1
ATOM 815 O O . LEU A 1 109 ? -19.568 37.173 1.615 1.00 87.81 109 LEU A O 1
ATOM 819 N N . SER A 1 110 ? -21.158 36.130 2.806 1.00 90.31 110 SER A N 1
ATOM 820 C CA . SER A 1 110 ? -21.424 37.224 3.734 1.00 90.31 110 SER A CA 1
ATOM 821 C C . SER A 1 110 ? -21.371 36.689 5.160 1.00 90.31 110 SER A C 1
ATOM 823 O O . SER A 1 110 ? -21.735 35.541 5.429 1.00 90.31 110 SER A O 1
ATOM 825 N N . ALA A 1 111 ? -20.878 37.511 6.086 1.00 88.88 111 ALA A N 1
ATOM 826 C CA . ALA A 1 111 ? -20.957 37.181 7.499 1.00 88.88 111 ALA A CA 1
ATOM 827 C C . ALA A 1 111 ? -22.432 37.145 7.921 1.00 88.88 111 ALA A C 1
ATOM 829 O O . ALA A 1 111 ? -23.214 38.013 7.532 1.00 88.88 111 ALA A O 1
ATOM 830 N N . ARG A 1 112 ? -22.817 36.154 8.732 1.00 88.75 112 ARG A N 1
ATOM 831 C CA . ARG A 1 112 ? -24.126 36.180 9.392 1.00 88.75 112 ARG A CA 1
ATOM 832 C C . ARG A 1 112 ? -24.156 37.356 10.357 1.00 88.75 112 ARG A C 1
ATOM 834 O O . ARG A 1 112 ? -23.326 37.436 11.260 1.00 88.75 112 ARG A O 1
ATOM 841 N N . GLU A 1 113 ? -25.131 38.236 10.181 1.00 89.94 113 GLU A N 1
ATOM 842 C CA . GLU A 1 113 ? -25.370 39.325 11.119 1.00 89.94 113 GLU A CA 1
ATOM 843 C C . GLU A 1 113 ? -25.989 38.782 12.408 1.00 89.94 113 GLU A C 1
ATOM 845 O O . GLU A 1 113 ? -26.900 37.946 12.398 1.00 89.94 113 GLU A O 1
ATOM 850 N N . LEU A 1 114 ? -25.470 39.248 13.543 1.00 88.31 114 LEU A N 1
ATOM 851 C CA . LEU A 1 114 ? -25.989 38.885 14.850 1.00 88.31 114 LEU A CA 1
ATOM 852 C C . LEU A 1 114 ? -27.321 39.610 15.082 1.00 88.31 114 LEU A C 1
ATOM 854 O O . LEU A 1 114 ? -27.345 40.782 15.438 1.00 88.31 114 LEU A O 1
ATOM 858 N N . GLN A 1 115 ? -28.435 38.900 14.904 1.00 90.06 115 GLN A N 1
ATOM 859 C CA . GLN A 1 115 ? -29.779 39.463 15.103 1.00 90.06 115 GLN A CA 1
ATOM 860 C C . GLN A 1 115 ? -30.218 39.505 16.575 1.00 90.06 115 GLN A C 1
ATOM 862 O O . GLN A 1 115 ? -31.183 40.185 16.919 1.00 90.06 115 GLN A O 1
ATOM 867 N N . ARG A 1 116 ? -29.528 38.776 17.460 1.00 85.12 116 ARG A N 1
ATOM 868 C CA . ARG A 1 116 ? -29.841 38.743 18.894 1.00 85.12 116 ARG A CA 1
ATOM 869 C C . ARG A 1 116 ? -29.073 39.818 19.653 1.00 85.12 116 ARG A C 1
ATOM 871 O O . ARG A 1 116 ? -27.910 40.083 19.358 1.00 85.12 116 ARG A O 1
ATOM 878 N N . ARG A 1 117 ? -29.688 40.364 20.702 1.00 82.75 117 ARG A N 1
ATOM 879 C CA . ARG A 1 117 ? -28.953 41.130 21.713 1.00 82.75 117 ARG A CA 1
ATOM 880 C C . ARG A 1 117 ? -28.158 40.164 22.589 1.00 82.75 117 ARG A C 1
ATOM 882 O O . ARG A 1 117 ? -28.701 39.164 23.053 1.00 82.75 117 ARG A O 1
ATOM 889 N N . ILE A 1 118 ? -26.877 40.455 22.792 1.00 82.69 118 ILE A N 1
ATOM 890 C CA . ILE A 1 118 ? -26.068 39.778 23.807 1.00 82.69 118 ILE A CA 1
ATOM 891 C C . ILE A 1 118 ? -26.398 40.465 25.131 1.00 82.69 118 ILE A C 1
ATOM 893 O O . ILE A 1 118 ? -26.158 41.662 25.269 1.00 82.69 118 ILE A O 1
ATOM 897 N N . ALA A 1 119 ? -27.016 39.732 26.056 1.00 79.50 119 ALA A N 1
ATOM 898 C CA . ALA A 1 119 ? -27.136 40.180 27.436 1.00 79.50 119 ALA A CA 1
ATOM 899 C C . ALA A 1 119 ? -25.779 39.982 28.116 1.00 79.50 119 ALA A C 1
ATOM 901 O O . ALA A 1 119 ? -25.192 38.904 28.013 1.00 79.50 119 ALA A O 1
ATOM 902 N N . ASP A 1 120 ? -25.283 41.027 28.770 1.00 71.56 120 ASP A N 1
ATOM 903 C CA . ASP A 1 120 ? -23.959 41.057 29.393 1.00 71.56 120 ASP A CA 1
ATOM 904 C C . ASP A 1 120 ? -24.095 40.918 30.918 1.00 71.56 120 ASP A C 1
ATOM 906 O O . ASP A 1 120 ? -23.571 41.709 31.697 1.00 71.56 120 ASP A O 1
ATOM 910 N N . ASP A 1 121 ? -24.850 39.903 31.352 1.00 75.38 121 ASP A N 1
ATOM 911 C CA . ASP A 1 121 ? -25.161 39.648 32.769 1.00 75.38 121 ASP A CA 1
ATOM 912 C C . ASP A 1 121 ? -24.055 38.855 33.487 1.00 75.38 121 ASP A C 1
ATOM 914 O O . ASP A 1 121 ? -24.291 38.174 34.491 1.00 75.38 121 ASP A O 1
ATOM 918 N N . TRP A 1 122 ? -22.822 38.921 32.979 1.00 70.81 122 TRP A N 1
ATOM 919 C CA . TRP A 1 122 ? -21.695 38.274 33.633 1.00 70.81 122 TRP A CA 1
ATOM 920 C C . TRP A 1 122 ? -21.392 38.993 34.953 1.00 70.81 122 TRP A C 1
ATOM 922 O O . TRP A 1 122 ? -21.311 40.219 35.038 1.00 70.81 122 TRP A O 1
ATOM 932 N N . ARG A 1 123 ? -21.239 38.217 36.026 1.00 74.38 123 ARG A N 1
ATOM 933 C CA . ARG A 1 123 ? -20.870 38.725 37.349 1.00 74.38 123 ARG A CA 1
ATOM 934 C C . ARG A 1 123 ? -19.667 37.959 37.861 1.00 74.38 123 ARG A C 1
ATOM 936 O O . ARG A 1 123 ? -19.648 36.733 37.830 1.00 74.38 123 AR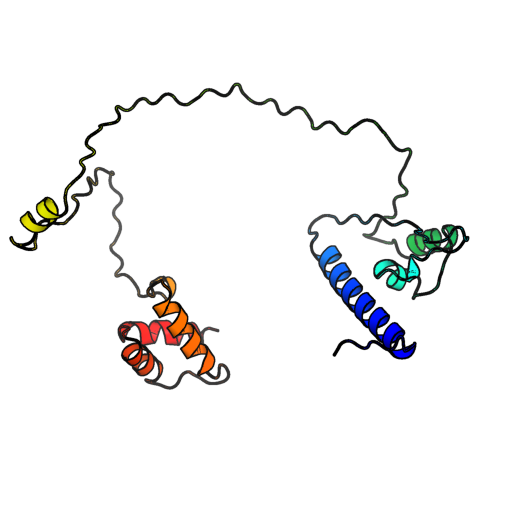G A O 1
ATOM 943 N N . VAL A 1 124 ? -18.690 38.684 38.394 1.00 71.19 124 VAL A N 1
ATOM 944 C CA . VAL A 1 124 ? -17.595 38.090 39.165 1.00 71.19 124 VAL A CA 1
ATOM 945 C C . VAL A 1 124 ? -18.045 37.991 40.612 1.00 71.19 124 VAL A C 1
ATOM 947 O O . VAL A 1 124 ? -18.284 39.007 41.264 1.00 71.19 124 VAL A O 1
ATOM 950 N N . THR A 1 125 ? -18.179 36.771 41.121 1.00 73.50 125 THR A N 1
ATOM 951 C CA . THR A 1 125 ? -18.495 36.525 42.531 1.00 73.50 125 THR A CA 1
ATOM 952 C C . THR A 1 125 ? -17.204 36.250 43.298 1.00 73.50 125 THR A C 1
ATOM 954 O O . THR A 1 125 ? -16.393 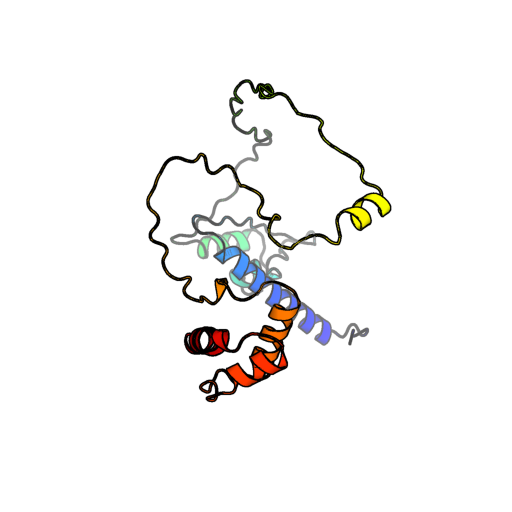35.427 42.881 1.00 73.50 125 THR A O 1
ATOM 957 N N . SER A 1 126 ? -16.988 36.939 44.420 1.00 68.38 126 SER A N 1
ATOM 958 C CA . SER A 1 126 ? -15.880 36.624 45.329 1.00 68.38 126 SER A CA 1
ATOM 959 C C . SER A 1 126 ? -16.183 35.353 46.133 1.00 68.38 126 SER A C 1
ATOM 961 O O . SER A 1 126 ? -17.346 35.002 46.340 1.00 68.38 126 SER A O 1
ATOM 963 N N . TYR A 1 127 ? -15.145 34.678 46.638 1.00 62.75 127 TYR A N 1
ATOM 964 C CA . TYR A 1 127 ? -15.281 33.457 47.453 1.00 62.75 127 TYR A CA 1
ATOM 965 C C . TYR A 1 127 ? -16.208 33.644 48.672 1.00 62.75 127 TYR A C 1
ATOM 967 O O . TYR A 1 127 ? -16.949 32.736 49.043 1.00 62.75 127 TYR A O 1
ATOM 975 N N . SER A 1 128 ? -16.234 34.845 49.258 1.00 59.59 128 SER A N 1
ATOM 976 C CA . SER A 1 128 ? -17.142 35.180 50.363 1.00 59.59 128 SER A CA 1
ATOM 977 C C . SER A 1 128 ? -18.616 35.256 49.940 1.00 59.59 128 SER A C 1
ATOM 979 O O . SER A 1 128 ? -19.491 34.968 50.752 1.00 59.59 128 SER A O 1
ATOM 981 N N . GLY A 1 129 ? -18.911 35.586 48.677 1.00 62.16 129 GLY A N 1
ATOM 982 C CA . GLY A 1 129 ? -20.274 35.561 48.130 1.00 62.16 129 GLY A CA 1
ATOM 983 C C . GLY A 1 129 ? -20.814 34.143 47.905 1.00 62.16 129 GLY A C 1
ATOM 984 O O . GLY A 1 129 ? -22.014 33.920 48.042 1.00 62.16 129 GLY A O 1
ATOM 985 N N . LEU A 1 130 ? -19.928 33.173 47.649 1.00 59.28 130 LEU A N 1
ATOM 986 C CA . LEU A 1 130 ? -20.266 31.746 47.551 1.00 59.28 130 LEU A CA 1
ATOM 987 C C . LEU A 1 130 ? -20.641 31.137 48.913 1.00 59.28 130 LEU A C 1
ATOM 989 O O . LEU A 1 130 ? -21.571 30.340 48.990 1.00 59.28 130 LEU A O 1
ATOM 993 N N . GLN A 1 131 ? -19.972 31.540 50.000 1.00 57.91 131 GLN A N 1
ATOM 994 C CA . GLN A 1 131 ? -20.265 31.019 51.344 1.00 57.91 131 GLN A CA 1
ATOM 995 C C . GLN A 1 131 ? -21.608 31.497 51.917 1.00 57.91 131 GLN A C 1
ATOM 997 O O . GLN A 1 131 ? -22.212 30.773 52.701 1.00 57.91 131 GLN A O 1
ATOM 1002 N N . GLN A 1 132 ? -22.114 32.671 51.521 1.00 56.16 132 GLN A N 1
ATOM 1003 C CA . GLN A 1 132 ? -23.396 33.179 52.036 1.00 56.16 132 GLN A CA 1
ATOM 1004 C C . GLN A 1 132 ? -24.630 32.465 51.459 1.00 56.16 132 GLN A C 1
ATOM 1006 O O . GLN A 1 132 ? -25.693 32.531 52.066 1.00 56.16 132 GLN A O 1
ATOM 1011 N N . HIS A 1 133 ? -24.504 31.756 50.331 1.00 52.91 133 HIS A N 1
ATOM 1012 C CA . HIS A 1 133 ? -25.583 30.914 49.782 1.00 52.91 133 HIS A CA 1
ATOM 1013 C C . HIS A 1 133 ? -25.489 29.447 50.235 1.00 52.91 133 HIS A C 1
ATOM 1015 O O . HIS A 1 133 ? -26.321 28.622 49.867 1.00 52.91 133 HIS A O 1
ATOM 1021 N N . GLY A 1 134 ? -24.501 29.104 51.064 1.00 49.84 134 GLY A N 1
ATOM 1022 C CA . GLY A 1 134 ? -24.336 27.772 51.631 1.00 49.84 134 GLY A CA 1
ATOM 1023 C C . GLY A 1 134 ? -24.882 27.680 53.050 1.00 49.84 134 GLY A C 1
ATOM 1024 O O . GLY A 1 134 ? -24.075 27.578 53.960 1.00 49.84 134 GLY A O 1
ATOM 1025 N N . PHE A 1 135 ? -26.208 27.751 53.232 1.00 48.50 135 PHE A N 1
ATOM 1026 C CA . PHE A 1 135 ? -26.998 27.036 54.262 1.00 48.50 135 PHE A CA 1
ATOM 1027 C C . PHE A 1 135 ? -28.437 27.588 54.321 1.00 48.50 135 PHE A C 1
ATOM 1029 O O . PHE A 1 135 ? -28.796 28.380 55.188 1.00 48.50 135 PHE A O 1
ATOM 1036 N N . SER A 1 136 ? -29.294 27.176 53.389 1.00 41.88 136 SER A N 1
ATOM 1037 C CA . SER A 1 136 ? -30.757 27.241 53.530 1.00 41.88 136 SER A CA 1
ATOM 1038 C C . SER A 1 136 ? -31.379 26.254 52.548 1.00 41.88 136 SER A C 1
ATOM 1040 O O . SER A 1 136 ? -31.379 26.515 51.357 1.00 41.88 136 SER A O 1
ATOM 1042 N N . GLY A 1 137 ? -31.873 25.119 53.049 1.00 41.16 137 GLY A N 1
ATOM 1043 C CA . GLY A 1 137 ? -32.856 24.264 52.373 1.00 41.16 137 GLY A CA 1
ATOM 1044 C C . GLY A 1 137 ? -32.491 23.754 50.976 1.00 41.16 137 GLY A C 1
ATOM 1045 O O . GLY A 1 137 ? -32.792 24.384 49.969 1.00 41.16 137 GLY A O 1
ATOM 1046 N N . GLY A 1 138 ? -31.945 22.539 50.909 1.00 45.94 138 GLY A N 1
ATOM 1047 C CA . GLY A 1 138 ? -31.925 21.768 49.671 1.00 45.94 138 GLY A CA 1
ATOM 1048 C C . GLY A 1 138 ? -33.349 21.531 49.166 1.00 45.94 138 GLY A C 1
ATOM 1049 O O . GLY A 1 138 ? -34.048 20.681 49.708 1.00 45.94 138 GLY A O 1
ATOM 1050 N N . GLN A 1 139 ? -33.767 22.309 48.164 1.00 42.22 139 GLN A N 1
ATOM 1051 C CA . GLN A 1 139 ? -34.849 21.982 47.226 1.00 42.22 139 GLN A CA 1
ATOM 1052 C C . GLN A 1 139 ? -34.945 22.909 45.996 1.00 42.22 139 GLN A C 1
ATOM 1054 O O . GLN A 1 139 ? -35.776 22.637 45.141 1.00 42.22 139 GLN A O 1
ATOM 1059 N N . ASP A 1 140 ? -34.091 23.930 45.831 1.00 44.06 140 ASP A N 1
ATOM 1060 C CA . ASP A 1 140 ? -34.295 24.955 44.781 1.00 44.06 140 ASP A CA 1
ATOM 1061 C C . ASP A 1 140 ? -33.157 25.081 43.742 1.00 44.06 140 ASP A C 1
ATOM 1063 O O . ASP A 1 140 ? -32.958 26.125 43.129 1.00 44.06 140 ASP A O 1
ATOM 1067 N N . LEU A 1 141 ? -32.395 24.004 43.512 1.00 42.47 141 LEU A N 1
ATOM 1068 C CA . LEU A 1 141 ? -31.373 23.932 42.452 1.00 42.47 141 LEU A CA 1
ATOM 1069 C C . LEU A 1 141 ? -31.736 22.916 41.363 1.00 42.47 141 LEU A C 1
ATOM 1071 O O . LEU A 1 141 ? -30.914 22.106 40.940 1.00 42.47 141 LEU A O 1
ATOM 1075 N N . LEU A 1 142 ? -32.973 22.984 40.876 1.00 40.31 142 LEU A N 1
ATOM 1076 C CA . LEU A 1 142 ? -33.251 22.582 39.502 1.00 40.31 142 LEU A CA 1
ATOM 1077 C C . LEU A 1 142 ? -33.032 23.823 38.630 1.00 40.31 142 LEU A C 1
ATOM 1079 O O . LEU A 1 142 ? -33.733 24.817 38.834 1.00 40.31 142 LEU A O 1
ATOM 1083 N N . PRO A 1 143 ? -32.114 23.817 37.645 1.00 38.12 143 PRO A N 1
ATOM 1084 C CA . PRO A 1 143 ? -32.239 24.775 36.565 1.00 38.12 143 PRO A CA 1
ATOM 1085 C C . PRO A 1 143 ? -33.596 24.486 35.921 1.00 38.12 143 PRO A C 1
ATOM 1087 O O . PRO A 1 143 ? -33.800 23.416 35.347 1.00 38.12 143 PRO A O 1
ATOM 1090 N N . ARG A 1 144 ? -34.553 25.407 36.071 1.00 44.25 144 ARG A N 1
ATOM 1091 C CA . ARG A 1 144 ? -35.752 25.432 35.236 1.00 44.25 144 ARG A CA 1
ATOM 1092 C C . ARG A 1 144 ? -35.277 25.647 33.805 1.00 44.25 144 ARG A C 1
ATOM 1094 O O . ARG A 1 144 ? -35.108 26.774 33.355 1.00 44.25 144 ARG A O 1
ATOM 1101 N N . LEU A 1 145 ? -34.968 24.541 33.140 1.00 35.88 145 LEU A N 1
ATOM 1102 C CA . LEU A 1 145 ? -34.893 24.465 31.698 1.00 35.88 145 LEU A CA 1
ATOM 1103 C C . LEU A 1 145 ? -36.283 24.865 31.205 1.00 35.88 145 LEU A C 1
ATOM 1105 O O . LEU A 1 145 ? -37.254 24.153 31.459 1.00 35.88 145 LEU A O 1
ATOM 1109 N N . ASP A 1 146 ? -36.370 26.032 30.571 1.00 36.72 146 ASP A N 1
ATOM 1110 C CA . ASP A 1 146 ? -37.492 26.393 29.712 1.00 36.72 146 ASP A CA 1
ATOM 1111 C C . ASP A 1 146 ? -37.576 25.331 28.614 1.00 36.72 146 ASP A C 1
ATOM 1113 O O . ASP A 1 146 ? -36.878 25.381 27.600 1.00 36.72 146 ASP A O 1
ATOM 1117 N N . VAL A 1 147 ? -38.405 24.320 28.854 1.00 43.06 147 VAL A N 1
ATOM 1118 C CA . VAL A 1 147 ? -38.859 23.383 27.833 1.00 43.06 147 VAL A CA 1
ATOM 1119 C C . VAL A 1 147 ? -40.127 23.977 27.231 1.00 43.06 147 VAL A C 1
ATOM 1121 O O . VAL A 1 147 ? -41.222 23.458 27.407 1.00 43.06 147 VAL A O 1
ATOM 1124 N N . ASP A 1 148 ? -39.963 25.079 26.501 1.00 41.81 148 ASP A N 1
ATOM 1125 C CA . ASP A 1 148 ? -40.870 25.432 25.410 1.00 41.81 148 ASP A CA 1
ATOM 1126 C C . ASP A 1 148 ? -40.306 24.801 24.132 1.00 41.81 148 ASP A C 1
ATOM 1128 O O . ASP A 1 148 ? -39.779 25.456 23.231 1.00 41.81 148 ASP A O 1
ATOM 1132 N N . ALA A 1 149 ? -40.388 23.474 24.078 1.00 36.75 149 ALA A N 1
ATOM 1133 C CA . ALA A 1 149 ? -40.262 22.716 22.846 1.00 36.75 149 ALA A CA 1
ATOM 1134 C C . ALA A 1 149 ? -41.514 21.854 22.709 1.00 36.75 149 ALA A C 1
ATOM 1136 O O . ALA A 1 149 ? -41.814 21.000 23.540 1.00 36.75 149 ALA A O 1
ATOM 1137 N N . ALA A 1 150 ? -42.273 22.179 21.669 1.00 39.78 150 ALA A N 1
ATOM 1138 C CA . ALA A 1 150 ? -43.538 21.578 21.311 1.00 39.78 150 ALA A CA 1
ATOM 1139 C C . ALA A 1 150 ? -43.473 20.046 21.225 1.00 39.78 150 ALA A C 1
ATOM 1141 O O . ALA A 1 150 ? -42.445 19.451 20.910 1.00 39.78 150 ALA A O 1
ATOM 1142 N N . GLY A 1 151 ? -44.623 19.441 21.516 1.00 44.47 151 GLY A N 1
ATOM 1143 C CA . GLY A 1 151 ? -44.765 18.041 21.862 1.00 44.47 151 GLY A CA 1
ATOM 1144 C C . GLY A 1 151 ? -44.217 17.032 20.862 1.00 44.47 151 GLY A C 1
ATOM 1145 O O . GLY A 1 151 ? -44.456 17.115 19.662 1.00 44.47 151 GLY A O 1
ATOM 1146 N N . VAL A 1 152 ? -43.623 15.992 21.432 1.00 36.91 152 VAL A N 1
ATOM 1147 C CA . VAL A 1 152 ? -43.755 14.608 20.989 1.00 36.91 152 VAL A CA 1
ATOM 1148 C C . VAL A 1 152 ? -43.805 13.786 22.275 1.00 36.91 152 VAL A C 1
ATOM 1150 O O . VAL A 1 152 ? -42.981 13.983 23.162 1.00 36.91 152 VAL A O 1
ATOM 1153 N N . GLY A 1 153 ? -44.825 12.943 22.432 1.00 48.94 153 GLY A N 1
ATOM 1154 C CA . GLY A 1 153 ? -44.893 12.033 23.569 1.00 48.94 153 GLY A CA 1
ATOM 1155 C C . GLY A 1 153 ? -43.747 11.033 23.483 1.00 48.94 153 GLY A C 1
ATOM 1156 O O . GLY A 1 153 ? -43.787 10.140 22.642 1.00 48.94 153 GLY A O 1
ATOM 1157 N N . GLU A 1 154 ? -42.742 11.180 24.340 1.00 37.75 154 GLU A N 1
ATOM 1158 C CA . GLU A 1 154 ? -41.793 10.108 24.603 1.00 37.75 154 GLU A CA 1
ATOM 1159 C C . GLU A 1 154 ? -42.316 9.297 25.779 1.00 37.75 154 GLU A C 1
ATOM 1161 O O . GLU A 1 154 ? -42.477 9.773 26.905 1.00 37.75 154 GLU A O 1
ATOM 1166 N N . VAL A 1 155 ? -42.643 8.050 25.461 1.00 42.59 155 VAL A N 1
ATOM 1167 C CA . VAL A 1 155 ? -42.789 6.974 26.427 1.00 42.59 155 VAL A CA 1
ATOM 1168 C C . VAL A 1 155 ? -41.481 6.933 27.211 1.00 42.59 155 VAL A C 1
ATOM 1170 O O . VAL A 1 155 ? -40.422 6.722 26.628 1.00 42.59 155 VAL A O 1
ATOM 1173 N N . VAL A 1 156 ? -41.548 7.178 28.519 1.00 42.78 156 VAL A N 1
ATOM 1174 C CA . VAL A 1 156 ? -40.426 6.925 29.423 1.00 42.78 156 VAL A CA 1
ATOM 1175 C C . VAL A 1 156 ? -40.239 5.410 29.449 1.00 42.78 156 VAL A C 1
ATOM 1177 O O . VAL A 1 156 ? -40.882 4.717 30.234 1.00 42.78 156 VAL A O 1
ATOM 1180 N N . GLU A 1 157 ? -39.429 4.877 28.534 1.00 50.62 157 GLU A N 1
ATOM 1181 C CA . GLU A 1 157 ? -38.838 3.563 28.750 1.00 50.62 157 GLU A CA 1
ATOM 1182 C C . GLU A 1 157 ? -37.954 3.681 29.992 1.00 50.62 157 GLU A C 1
ATOM 1184 O O . GLU A 1 157 ? -37.140 4.603 30.107 1.00 50.62 157 GLU A O 1
ATOM 1189 N N . GLU A 1 158 ? -38.156 2.782 30.957 1.00 53.62 158 GLU A N 1
ATOM 1190 C CA . GLU A 1 158 ? -37.231 2.637 32.076 1.00 53.62 158 GLU A CA 1
ATOM 1191 C C . GLU A 1 158 ? -35.811 2.529 31.501 1.00 53.62 158 GLU A C 1
ATOM 1193 O O . GLU A 1 158 ? -35.613 1.761 30.554 1.00 53.62 158 GLU A O 1
ATOM 1198 N N . PRO A 1 159 ? -34.831 3.305 32.000 1.00 57.59 159 PRO A N 1
ATOM 1199 C CA . PRO A 1 159 ? -33.485 3.285 31.453 1.00 57.59 159 PRO A CA 1
ATOM 1200 C C . PRO A 1 159 ? -32.906 1.883 31.644 1.00 57.59 159 PRO A C 1
ATOM 1202 O O . PRO A 1 159 ? -32.441 1.529 32.725 1.00 57.59 159 PRO A O 1
ATOM 1205 N N . GLN A 1 160 ? -32.967 1.066 30.593 1.00 66.56 160 GLN A N 1
ATOM 1206 C CA . GLN A 1 160 ? -32.331 -0.239 30.583 1.00 66.56 160 GLN A CA 1
ATOM 1207 C C . GLN A 1 160 ? -30.835 0.004 30.733 1.00 66.56 160 GLN A C 1
ATOM 1209 O O . GLN A 1 160 ? -30.234 0.690 29.900 1.00 66.56 160 GLN A O 1
ATOM 1214 N N . LEU A 1 161 ? -30.252 -0.528 31.810 1.00 76.88 161 LEU A N 1
ATOM 1215 C CA . LEU A 1 161 ? -28.817 -0.471 32.046 1.00 76.88 161 LEU A CA 1
ATOM 1216 C C . LEU A 1 161 ? -28.121 -1.175 30.880 1.00 76.88 161 LEU A C 1
ATOM 1218 O O . LEU A 1 161 ? -28.165 -2.395 30.748 1.00 76.88 161 LEU A O 1
ATOM 1222 N N . THR A 1 162 ? -27.496 -0.391 30.009 1.00 83.19 162 THR A N 1
ATOM 1223 C CA . THR A 1 162 ? -26.687 -0.898 28.895 1.00 83.19 162 THR A CA 1
ATOM 1224 C C . THR A 1 162 ? -25.207 -0.683 29.199 1.00 83.19 162 THR A C 1
ATOM 1226 O O . THR A 1 162 ? -24.872 0.254 29.930 1.00 83.19 162 THR A O 1
ATOM 1229 N N . PRO A 1 163 ? -24.279 -1.462 28.608 1.00 80.56 163 PRO A N 1
ATOM 1230 C CA . PRO A 1 163 ? -22.840 -1.246 28.806 1.00 80.56 163 PRO A CA 1
ATOM 1231 C C . PRO A 1 163 ? -22.398 0.194 28.489 1.00 80.56 163 PRO A C 1
ATOM 1233 O O . PRO A 1 163 ? -21.478 0.729 29.100 1.00 80.56 163 PRO A O 1
ATOM 1236 N N . HIS A 1 164 ? -23.103 0.874 27.578 1.00 82.81 164 HIS A N 1
ATOM 1237 C CA . HIS A 1 164 ? -22.843 2.265 27.191 1.00 82.81 164 HIS A CA 1
ATOM 1238 C C . HIS A 1 164 ? -23.197 3.312 28.260 1.00 82.81 164 HIS A C 1
ATOM 1240 O O . HIS A 1 164 ? -22.765 4.467 28.143 1.00 82.81 164 HIS A O 1
ATOM 1246 N N . GLN A 1 165 ? -23.975 2.922 29.270 1.00 84.88 165 GLN A N 1
ATOM 1247 C CA . GLN A 1 165 ? -24.358 3.746 30.416 1.00 84.88 165 GLN A CA 1
ATOM 1248 C C . GLN A 1 165 ? -23.458 3.510 31.639 1.00 84.88 165 GLN A C 1
ATOM 1250 O O . GLN A 1 165 ? -23.619 4.207 32.642 1.00 84.88 165 GLN A O 1
ATOM 1255 N N . PHE A 1 166 ? -22.499 2.576 31.564 1.00 86.56 166 PHE A N 1
ATOM 1256 C CA . PHE A 1 166 ? -21.505 2.395 32.621 1.00 86.56 166 PHE A CA 1
ATOM 1257 C C . PHE A 1 166 ? -20.713 3.707 32.831 1.00 86.56 166 PHE A C 1
ATOM 1259 O O . PHE A 1 166 ? -20.435 4.411 31.848 1.00 86.56 166 PHE A O 1
ATOM 1266 N N . PRO A 1 167 ? -20.364 4.084 34.081 1.00 84.69 167 PRO A N 1
ATOM 1267 C CA . PRO A 1 167 ? -19.713 5.359 34.370 1.00 84.69 167 PRO A CA 1
ATOM 1268 C C . PRO A 1 167 ? -18.479 5.614 33.496 1.00 84.69 167 PRO A C 1
ATOM 1270 O O . PRO A 1 167 ? -17.684 4.716 33.228 1.00 84.69 167 PRO A O 1
ATOM 1273 N N . ARG A 1 168 ? -18.293 6.866 33.064 1.00 83.75 168 ARG A N 1
ATOM 1274 C CA . ARG A 1 168 ? -17.157 7.273 32.224 1.00 83.75 168 ARG A CA 1
ATOM 1275 C C . ARG A 1 168 ? -16.091 7.971 33.058 1.00 83.75 168 ARG A C 1
ATOM 1277 O O . ARG A 1 168 ? -16.410 8.788 33.917 1.00 83.75 168 ARG A O 1
ATOM 1284 N N . GLY A 1 169 ? -14.824 7.696 32.764 1.00 83.25 169 GLY A N 1
ATOM 1285 C CA . GLY A 1 169 ? -13.681 8.348 33.402 1.00 83.25 169 GLY A CA 1
ATOM 1286 C C . GLY A 1 169 ? -12.510 7.396 33.630 1.00 83.25 169 GLY A C 1
ATOM 1287 O O . GLY A 1 169 ? -12.568 6.226 33.260 1.00 83.25 169 GLY A O 1
ATOM 1288 N N . ALA A 1 170 ? -11.453 7.903 34.268 1.00 82.62 170 ALA A N 1
ATOM 1289 C CA . ALA A 1 170 ? -10.241 7.130 34.540 1.00 82.62 170 ALA A CA 1
ATOM 1290 C C . ALA A 1 170 ? -10.498 5.937 35.480 1.00 82.62 170 ALA A C 1
ATOM 1292 O O . ALA A 1 170 ? -10.054 4.836 35.186 1.00 82.62 170 ALA A O 1
ATOM 1293 N N . ALA A 1 171 ? -11.261 6.130 36.563 1.00 83.06 171 ALA A N 1
ATOM 1294 C CA . ALA A 1 171 ? -11.532 5.068 37.538 1.00 83.06 171 ALA A CA 1
ATOM 1295 C C . ALA A 1 171 ? -12.312 3.867 36.944 1.00 83.06 171 ALA A C 1
ATOM 1297 O O . ALA A 1 171 ? -11.841 2.740 37.097 1.00 83.06 171 ALA A O 1
ATOM 1298 N N . PRO A 1 172 ? -13.422 4.062 36.199 1.00 87.94 172 PRO A N 1
ATOM 1299 C CA . PRO A 1 172 ? -14.079 2.973 35.466 1.00 87.94 172 PRO A CA 1
ATOM 1300 C C . PRO A 1 172 ? -13.178 2.288 34.429 1.00 87.94 172 PRO A C 1
ATOM 1302 O O . PRO A 1 172 ? -13.249 1.074 34.263 1.00 87.94 172 PRO A O 1
ATOM 1305 N N . GLY A 1 173 ? -12.305 3.043 33.750 1.00 85.44 173 GLY A N 1
ATOM 1306 C CA . GLY A 1 173 ? -11.358 2.489 32.777 1.00 85.44 173 GLY A CA 1
ATOM 1307 C C . GLY A 1 173 ? -10.314 1.569 33.417 1.00 85.44 173 GLY A C 1
ATOM 1308 O O . GLY A 1 173 ? -10.103 0.457 32.941 1.00 85.44 173 GLY A O 1
ATOM 1309 N N . THR A 1 174 ? -9.710 1.995 34.532 1.00 87.00 174 THR A N 1
ATOM 1310 C CA . THR A 1 174 ? -8.771 1.165 35.306 1.00 87.00 174 THR A CA 1
ATOM 1311 C C . THR A 1 174 ? -9.445 -0.099 35.834 1.00 87.00 174 THR A C 1
ATOM 1313 O O . THR A 1 174 ? -8.847 -1.171 35.792 1.00 87.00 174 THR A O 1
ATOM 1316 N N . PHE A 1 175 ? -10.699 0.006 36.281 1.00 90.50 175 PHE A N 1
ATOM 1317 C CA . PHE A 1 175 ? -11.482 -1.148 36.713 1.00 90.50 175 PHE A CA 1
ATOM 1318 C C . PHE A 1 175 ? -11.660 -2.172 35.586 1.00 90.50 175 PHE A C 1
ATOM 1320 O O . PHE A 1 175 ? -11.302 -3.333 35.765 1.00 90.50 175 PHE A O 1
ATOM 1327 N N . LEU A 1 176 ? -12.128 -1.747 34.408 1.00 90.19 176 LEU A N 1
ATOM 1328 C CA . LEU A 1 176 ? -12.292 -2.652 33.265 1.00 90.19 176 LEU A CA 1
ATOM 1329 C C . LEU A 1 176 ? -10.964 -3.303 32.845 1.00 90.19 176 LEU A C 1
ATOM 1331 O O . LEU A 1 176 ? -10.945 -4.492 32.545 1.00 90.19 17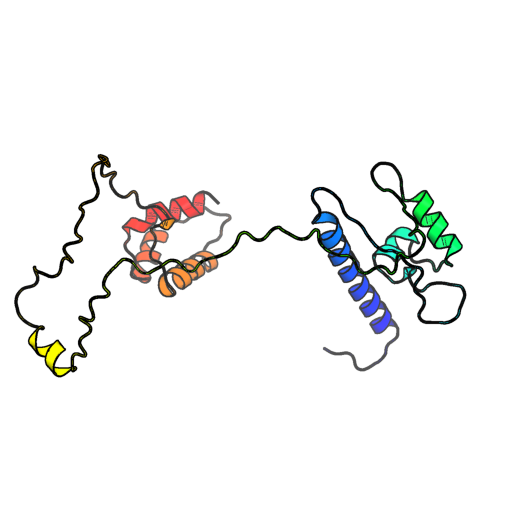6 LEU A O 1
ATOM 1335 N N . HIS A 1 177 ? -9.848 -2.567 32.884 1.00 89.62 177 HIS A N 1
ATOM 1336 C CA . HIS A 1 177 ? -8.527 -3.160 32.651 1.00 89.62 177 HIS A CA 1
ATOM 1337 C C . HIS A 1 177 ? -8.176 -4.239 33.678 1.00 89.62 177 HIS A C 1
ATOM 1339 O O . HIS A 1 177 ? -7.765 -5.321 33.275 1.00 89.62 177 HIS A O 1
ATOM 1345 N N . SER A 1 178 ? -8.412 -3.998 34.971 1.00 88.44 178 SER A N 1
ATOM 1346 C CA . SER A 1 178 ? -8.161 -5.015 36.003 1.00 88.44 178 SER A CA 1
ATOM 1347 C C . SER A 1 178 ? -9.023 -6.271 35.827 1.00 88.44 178 SER A C 1
ATOM 1349 O O . SER A 1 178 ? -8.543 -7.378 36.050 1.00 88.44 178 SER A O 1
ATOM 1351 N N . LEU A 1 179 ? -10.270 -6.128 35.351 1.00 90.12 179 LEU A N 1
ATOM 1352 C CA . LEU A 1 179 ? -11.108 -7.284 35.024 1.00 90.12 179 LEU A CA 1
ATOM 1353 C C . LEU A 1 179 ? -10.494 -8.116 33.892 1.00 90.12 179 LEU A C 1
ATOM 1355 O O . LEU A 1 179 ? -10.451 -9.336 33.996 1.00 90.12 179 LEU A O 1
ATOM 1359 N N . PHE A 1 180 ? -10.014 -7.473 32.824 1.00 88.81 180 PHE A N 1
ATOM 1360 C CA . PHE A 1 180 ? -9.438 -8.169 31.667 1.00 88.81 180 PHE A CA 1
ATOM 1361 C C . PHE A 1 180 ? -8.091 -8.832 31.954 1.00 88.81 180 PHE A C 1
ATOM 1363 O O . PHE A 1 180 ? -7.738 -9.788 31.272 1.00 88.81 180 PHE A O 1
ATOM 1370 N N . GLU A 1 181 ? -7.342 -8.342 32.941 1.00 88.38 181 GLU A N 1
ATOM 1371 C CA . GLU A 1 181 ? -6.096 -8.976 33.384 1.00 88.38 181 GLU A CA 1
ATOM 1372 C C . GLU A 1 181 ? -6.344 -10.268 34.173 1.00 88.38 181 GLU A C 1
ATOM 1374 O O . GLU A 1 181 ? -5.534 -11.193 34.110 1.00 88.38 181 GLU A O 1
ATOM 1379 N N . GLU A 1 182 ? -7.450 -10.340 34.916 1.00 85.38 182 GLU A N 1
ATOM 1380 C CA . GLU A 1 182 ? -7.782 -11.492 35.760 1.00 85.38 182 GLU A CA 1
ATOM 1381 C C . GLU A 1 182 ? -8.670 -12.534 35.063 1.00 85.38 182 GLU A C 1
ATOM 1383 O O . GLU A 1 182 ? -8.683 -13.698 35.470 1.00 85.38 182 GLU A O 1
ATOM 1388 N N . LEU A 1 183 ? -9.426 -12.131 34.038 1.00 86.50 183 LEU A N 1
ATOM 1389 C CA . LEU A 1 183 ? -10.335 -13.018 33.318 1.00 86.50 183 LEU A CA 1
ATOM 1390 C C . LEU A 1 183 ? -9.597 -13.914 32.320 1.00 86.50 183 LEU A C 1
ATOM 1392 O O . LEU A 1 183 ? -8.894 -13.452 31.424 1.00 86.50 183 LEU A O 1
ATOM 1396 N N . ASP A 1 184 ? -9.859 -15.216 32.419 1.00 83.75 184 ASP A N 1
ATOM 1397 C CA . ASP A 1 184 ? -9.587 -16.175 31.353 1.00 83.75 184 ASP A CA 1
ATOM 1398 C C . ASP A 1 184 ? -10.806 -16.247 30.422 1.00 83.75 184 ASP A C 1
ATOM 1400 O O . ASP A 1 184 ? -11.814 -16.873 30.745 1.00 83.75 184 ASP A O 1
ATOM 1404 N N . PHE A 1 185 ? -10.703 -15.619 29.248 1.00 83.75 185 PHE A N 1
ATOM 1405 C CA . PHE A 1 185 ? -11.770 -15.570 28.239 1.00 83.75 185 PHE A CA 1
ATOM 1406 C C . PHE A 1 185 ? -12.146 -16.941 27.653 1.00 83.75 185 PHE A C 1
ATOM 1408 O O . PHE A 1 185 ? -13.120 -17.045 26.911 1.00 83.75 185 PHE A O 1
ATOM 1415 N N . THR A 1 186 ? -11.393 -18.003 27.955 1.00 84.25 186 THR A N 1
ATOM 1416 C CA . THR A 1 186 ? -11.738 -19.367 27.525 1.00 84.25 186 THR A CA 1
ATOM 1417 C C . THR A 1 186 ? -12.747 -20.056 28.448 1.00 84.25 186 THR A C 1
ATOM 1419 O O . THR A 1 186 ? -13.228 -21.146 28.127 1.00 84.25 186 THR A O 1
ATOM 1422 N N . GLN A 1 187 ? -13.093 -19.432 29.580 1.00 82.81 187 GLN A N 1
ATOM 1423 C CA . GLN A 1 187 ? -14.003 -19.969 30.589 1.00 82.81 187 GLN A CA 1
ATOM 1424 C C . GLN A 1 187 ? -15.156 -18.994 30.874 1.00 82.81 187 GLN A C 1
ATOM 1426 O O . GLN A 1 187 ? -14.993 -17.780 30.746 1.00 82.81 187 GLN A O 1
ATOM 1431 N N . PRO A 1 188 ? -16.341 -19.496 31.274 1.00 82.69 188 PRO A N 1
ATOM 1432 C CA . PRO A 1 188 ? -17.428 -18.621 31.690 1.00 82.69 188 PRO A CA 1
ATOM 1433 C C . PRO A 1 188 ? -17.032 -17.830 32.942 1.00 82.69 188 PRO A C 1
ATOM 1435 O O . PRO A 1 188 ? -16.360 -18.355 33.834 1.00 82.69 188 PRO A O 1
ATOM 1438 N N . VAL A 1 189 ? -17.494 -16.580 33.028 1.00 83.75 189 VAL A N 1
ATOM 1439 C CA . VAL A 1 189 ? -17.289 -15.736 34.212 1.00 83.75 189 VAL A CA 1
ATOM 1440 C C . VAL A 1 189 ? -17.883 -16.445 35.440 1.00 83.75 189 VAL A C 1
ATOM 1442 O O . VAL A 1 189 ? -19.062 -16.813 35.404 1.00 83.75 189 VAL A O 1
ATOM 1445 N N . PRO A 1 190 ? -17.112 -16.648 36.528 1.00 84.44 190 PRO A N 1
ATOM 1446 C CA . PRO A 1 190 ? -17.618 -17.323 37.715 1.00 84.44 190 PRO A CA 1
ATOM 1447 C C . PRO A 1 190 ? -18.808 -16.585 38.337 1.00 84.44 190 PRO A C 1
ATOM 1449 O O . PRO A 1 190 ? -18.820 -15.354 38.440 1.00 84.44 190 PRO A O 1
ATOM 1452 N N . GLU A 1 191 ? -19.802 -17.345 38.796 1.00 81.62 191 GLU A N 1
ATOM 1453 C CA . GLU A 1 191 ? -21.001 -16.793 39.424 1.00 81.62 191 GLU A CA 1
ATOM 1454 C C . GLU A 1 191 ? -20.630 -15.974 40.676 1.00 81.62 191 GLU A C 1
ATOM 1456 O O . GLU A 1 191 ? -19.887 -16.431 41.543 1.00 81.62 191 GLU A O 1
ATOM 1461 N N . GLY A 1 192 ? -21.111 -14.730 40.752 1.00 83.12 192 GLY A N 1
ATOM 1462 C CA . GLY A 1 192 ? -20.836 -13.812 41.866 1.00 83.12 192 GLY A CA 1
ATOM 1463 C C . GLY A 1 192 ? -19.512 -13.036 41.790 1.00 83.12 192 GLY A C 1
ATOM 1464 O O . GLY A 1 192 ? -19.397 -12.003 42.450 1.00 83.12 192 GLY A O 1
ATOM 1465 N N . TRP A 1 193 ? -18.559 -13.435 40.939 1.00 88.75 193 TRP A N 1
ATOM 1466 C CA . TRP A 1 193 ? -17.249 -12.770 40.828 1.00 88.75 193 TRP A CA 1
ATOM 1467 C C . TRP A 1 193 ? -17.360 -11.314 40.352 1.00 88.75 193 TRP A C 1
ATOM 1469 O O . TRP A 1 193 ? -16.737 -10.413 40.913 1.00 88.75 193 TRP A O 1
ATOM 1479 N N . MET A 1 194 ? -18.222 -11.049 39.363 1.00 90.31 194 MET A N 1
ATOM 1480 C CA . MET A 1 194 ? -18.434 -9.693 38.841 1.00 90.31 194 MET A CA 1
ATOM 1481 C C . MET A 1 194 ? -18.984 -8.740 39.915 1.00 90.31 194 MET A C 1
ATOM 1483 O O . MET A 1 194 ? -18.547 -7.595 40.025 1.00 90.31 194 MET A O 1
ATOM 1487 N N . ALA A 1 195 ? -19.923 -9.216 40.739 1.00 89.25 195 ALA A N 1
ATOM 1488 C CA . ALA A 1 195 ? -20.513 -8.422 41.814 1.00 89.25 195 ALA A CA 1
ATOM 1489 C C . ALA A 1 195 ? -19.487 -8.095 42.912 1.00 89.25 195 ALA A C 1
ATOM 1491 O O . ALA A 1 195 ? -19.455 -6.966 43.401 1.00 89.25 195 ALA A O 1
ATOM 1492 N N . GLU A 1 196 ? -18.617 -9.049 43.254 1.00 88.56 196 GLU A N 1
ATOM 1493 C CA . GLU A 1 196 ? -17.516 -8.840 44.199 1.00 88.56 196 GLU A CA 1
ATOM 1494 C C . GLU A 1 196 ? -16.538 -7.769 43.691 1.00 88.56 196 GLU A C 1
ATOM 1496 O O . GLU A 1 196 ? -16.206 -6.824 44.413 1.00 88.56 196 GLU A O 1
ATOM 1501 N N . LYS A 1 197 ? -16.128 -7.856 42.420 1.00 89.50 197 LYS A N 1
ATOM 1502 C CA . LYS A 1 197 ? -15.206 -6.890 41.804 1.00 89.50 197 LYS A CA 1
ATOM 1503 C C . LYS A 1 197 ? -15.788 -5.482 41.707 1.00 89.50 197 LYS A C 1
ATOM 1505 O O . LYS A 1 197 ? -15.070 -4.509 41.963 1.00 89.50 197 LYS A O 1
ATOM 1510 N N . LEU A 1 198 ? -17.079 -5.366 41.391 1.00 90.31 198 LEU A N 1
ATOM 1511 C CA . LEU A 1 198 ? -17.795 -4.087 41.391 1.00 90.31 198 LEU A CA 1
ATOM 1512 C C . LEU A 1 198 ? -17.810 -3.460 42.790 1.00 90.31 198 LEU A C 1
ATOM 1514 O O . LEU A 1 198 ? -17.437 -2.295 42.929 1.00 90.31 198 LEU A O 1
ATOM 1518 N N . GLN A 1 199 ? -18.141 -4.237 43.827 1.00 88.56 199 GLN A N 1
ATOM 1519 C CA . GLN A 1 199 ? -18.158 -3.751 45.211 1.00 88.56 199 GLN A CA 1
ATOM 1520 C C . GLN A 1 199 ? -16.775 -3.300 45.694 1.00 88.56 199 GLN A C 1
ATOM 1522 O O . GLN A 1 199 ? -16.658 -2.225 46.283 1.00 88.56 199 GLN A O 1
ATOM 1527 N N . LEU A 1 200 ? -15.722 -4.074 45.402 1.00 86.31 200 LEU A N 1
ATOM 1528 C CA . LEU A 1 200 ? -14.338 -3.715 45.744 1.00 86.31 200 LEU A CA 1
ATOM 1529 C C . LEU A 1 200 ? -13.890 -2.403 45.087 1.00 86.31 200 LEU A C 1
ATOM 1531 O O . LEU A 1 200 ? -13.097 -1.660 45.663 1.00 86.31 200 LEU A O 1
ATOM 1535 N N . SER A 1 201 ? -14.420 -2.109 43.901 1.00 84.62 201 SER A N 1
ATOM 1536 C CA . SER A 1 201 ? -14.072 -0.922 43.114 1.00 84.62 201 SER A CA 1
ATOM 1537 C C . SER A 1 201 ? -15.014 0.267 43.348 1.00 84.62 201 SER A C 1
ATOM 1539 O O . SER A 1 201 ? -14.839 1.317 42.732 1.00 84.62 201 SER A O 1
ATOM 1541 N N . GLY A 1 202 ? -16.000 0.127 44.243 1.00 86.31 202 GLY A N 1
ATOM 1542 C CA . GLY A 1 202 ? -16.958 1.182 44.586 1.00 86.31 202 GLY A CA 1
ATOM 1543 C C . GLY A 1 202 ? -18.073 1.397 43.557 1.00 86.31 202 GLY A C 1
ATOM 1544 O O . GLY A 1 202 ? -18.713 2.449 43.569 1.00 86.31 202 GLY A O 1
ATOM 1545 N N . PHE A 1 203 ? -18.308 0.427 42.671 1.00 88.38 203 PHE A N 1
ATOM 1546 C CA . PHE A 1 203 ? -19.407 0.443 41.709 1.00 88.38 203 PHE A CA 1
ATOM 1547 C C . PHE A 1 203 ? -20.609 -0.353 42.221 1.00 88.38 203 PHE A C 1
ATOM 1549 O O . PHE A 1 203 ? -20.488 -1.295 43.002 1.00 88.38 203 PHE A O 1
ATOM 1556 N N . ASP A 1 204 ? -21.791 0.042 41.760 1.00 87.31 204 ASP A N 1
ATOM 1557 C CA . ASP A 1 204 ? -23.047 -0.585 42.154 1.00 87.31 204 ASP A CA 1
ATOM 1558 C C . ASP A 1 204 ? -23.171 -2.010 41.581 1.00 87.31 204 ASP A C 1
ATOM 1560 O O . ASP A 1 204 ? -22.889 -2.252 40.404 1.00 87.31 204 ASP A O 1
ATOM 1564 N N . ALA A 1 205 ? -23.631 -2.951 42.407 1.00 85.56 205 ALA A N 1
ATOM 1565 C CA . ALA A 1 205 ? -23.830 -4.348 42.034 1.00 85.56 205 ALA A CA 1
ATOM 1566 C C . ALA A 1 205 ? -24.889 -4.530 40.931 1.00 85.56 205 ALA A C 1
ATOM 1568 O O . ALA A 1 205 ? -24.880 -5.558 40.253 1.00 85.56 205 ALA A O 1
ATOM 1569 N N . GLN A 1 206 ? -25.752 -3.533 40.692 1.00 88.31 206 GLN A N 1
ATOM 1570 C CA . GLN A 1 206 ? -26.705 -3.548 39.573 1.00 88.31 206 GLN A CA 1
ATOM 1571 C C . GLN A 1 206 ? -26.034 -3.666 38.189 1.00 88.31 206 GLN A C 1
ATOM 1573 O O . GLN A 1 206 ? -26.672 -4.102 37.235 1.00 88.31 206 GLN A O 1
ATOM 1578 N N . TRP A 1 207 ? -24.742 -3.328 38.073 1.00 89.00 207 TRP A N 1
ATOM 1579 C CA . TRP A 1 207 ? -23.972 -3.473 36.831 1.00 89.00 207 TRP A CA 1
ATOM 1580 C C . TRP A 1 207 ? -23.488 -4.901 36.558 1.00 89.00 207 TRP A C 1
ATOM 1582 O O . TRP A 1 207 ? -23.064 -5.191 35.439 1.00 89.00 207 TRP A O 1
ATOM 1592 N N . ALA A 1 208 ? -23.551 -5.800 37.545 1.00 88.50 208 ALA A N 1
ATOM 1593 C CA . ALA A 1 208 ? -23.051 -7.165 37.417 1.00 88.50 208 ALA A CA 1
ATOM 1594 C C . ALA A 1 208 ? -23.674 -7.950 36.245 1.00 88.50 208 ALA A C 1
ATOM 1596 O O . ALA A 1 208 ? -22.896 -8.484 35.451 1.00 88.50 208 ALA A O 1
ATOM 1597 N N . PRO A 1 209 ? -25.013 -8.012 36.069 1.00 87.44 209 PRO A N 1
ATOM 1598 C CA . PRO A 1 209 ? -25.603 -8.729 34.937 1.00 87.44 209 PRO A CA 1
ATOM 1599 C C . PRO A 1 209 ? -25.204 -8.106 33.594 1.00 87.44 209 PRO A C 1
ATOM 1601 O O . PRO A 1 209 ? -24.802 -8.817 32.684 1.00 87.44 209 PRO A O 1
ATOM 1604 N N . VAL A 1 210 ? -25.195 -6.772 33.503 1.00 89.06 210 VAL A N 1
ATOM 1605 C CA . VAL A 1 210 ? -24.866 -6.038 32.271 1.00 89.06 210 VAL A CA 1
ATOM 1606 C C . VAL A 1 210 ? -23.436 -6.313 31.807 1.00 89.06 210 VAL A C 1
ATOM 1608 O O . VAL A 1 210 ? -23.206 -6.556 30.625 1.00 89.06 210 VAL A O 1
ATOM 1611 N N . LEU A 1 211 ? -22.466 -6.281 32.726 1.00 88.06 211 LEU A N 1
ATOM 1612 C CA . LEU A 1 211 ? -21.063 -6.544 32.399 1.00 88.06 211 LEU A CA 1
ATOM 1613 C C . LEU A 1 211 ? -20.793 -8.031 32.149 1.00 88.06 211 LEU A C 1
ATOM 1615 O O . LEU A 1 211 ? -19.976 -8.355 31.294 1.00 88.06 211 LEU A O 1
ATOM 1619 N N . THR A 1 212 ? -21.480 -8.928 32.861 1.00 88.19 212 THR A N 1
ATOM 1620 C CA . THR A 1 212 ? -21.341 -10.379 32.654 1.00 88.19 212 THR A CA 1
ATOM 1621 C C . THR A 1 212 ? -21.874 -10.785 31.281 1.00 88.19 212 THR A C 1
ATOM 1623 O O . THR A 1 212 ? -21.171 -11.472 30.543 1.00 88.19 212 THR A O 1
ATOM 1626 N N . ASP A 1 213 ? -23.056 -10.294 30.896 1.00 86.56 213 ASP A N 1
ATOM 1627 C CA . ASP A 1 213 ? -23.645 -10.546 29.576 1.00 86.56 213 ASP A CA 1
ATOM 1628 C C . ASP A 1 213 ? -22.798 -9.930 28.458 1.00 86.56 213 ASP A C 1
ATOM 1630 O O . ASP A 1 213 ? -22.587 -10.549 27.416 1.00 86.56 213 ASP A O 1
ATOM 1634 N N . TRP A 1 214 ? -22.262 -8.725 28.682 1.00 85.69 214 TRP A N 1
ATOM 1635 C CA . TRP A 1 214 ? -21.389 -8.067 27.712 1.00 85.69 214 TRP A CA 1
ATOM 1636 C C . TRP A 1 214 ? -20.106 -8.864 27.446 1.00 85.69 214 TRP A C 1
ATOM 1638 O O . TRP A 1 214 ? -19.687 -8.980 26.294 1.00 85.69 214 TRP A O 1
ATOM 1648 N N . LEU A 1 215 ? -19.511 -9.449 28.489 1.00 81.56 215 LEU A N 1
ATOM 1649 C CA . LEU A 1 215 ? -18.296 -10.257 28.368 1.00 81.56 215 LEU A CA 1
ATOM 1650 C C . LEU A 1 215 ? -18.555 -11.672 27.851 1.00 81.56 215 LEU A C 1
ATOM 1652 O O . LEU A 1 215 ? -17.703 -12.214 27.158 1.00 81.56 215 LEU A O 1
ATOM 1656 N N . GLY A 1 216 ? -19.720 -12.253 28.144 1.00 72.62 216 GLY A N 1
ATOM 1657 C CA . GLY A 1 216 ? -20.123 -13.556 27.608 1.00 72.62 216 GLY A CA 1
ATOM 1658 C C . GLY A 1 216 ? -20.566 -13.524 26.140 1.00 72.62 216 GLY A C 1
ATOM 1659 O O . GLY A 1 216 ? -20.653 -14.575 25.511 1.00 72.62 216 GLY A O 1
ATOM 1660 N N . ALA A 1 217 ? -20.853 -12.340 25.591 1.00 65.06 217 ALA A N 1
ATOM 1661 C CA . ALA A 1 217 ? -21.204 -12.147 24.183 1.00 65.06 217 ALA A CA 1
ATOM 1662 C C . ALA A 1 217 ? -19.986 -11.971 23.247 1.00 65.06 217 ALA A C 1
ATOM 1664 O O . ALA A 1 217 ? -20.185 -11.780 22.043 1.00 65.06 217 ALA A O 1
ATOM 1665 N N . CYS A 1 218 ? -18.761 -11.993 23.786 1.00 50.75 218 CYS A N 1
ATOM 1666 C CA . CYS A 1 218 ? -17.508 -11.837 23.040 1.00 50.75 218 CYS A CA 1
ATOM 1667 C C . CYS A 1 218 ? -16.888 -13.180 22.634 1.00 50.75 218 CYS A C 1
ATOM 1669 O O . CYS A 1 218 ? -16.999 -14.151 23.412 1.00 50.75 218 CYS A O 1
#

Foldseek 3Di:
DDDPDVDVVVVVVVLVVVLVVLLVVVVVQVPPDDPDDDDDDDQDDPDPDQWGPLLSGNVNCVQVVSDIDGRVVSVVSQVVPADDPRDDDDDDPDDPPPDDDDPDPDPPDDDDDDPDDDDPPDDDDDPVNVVVPPDDDPDPPDPPDPPPDDDDDDDPDPPDDAPVPPDDDDLVVVLVVVVVVPDDLVDQDDPCPQLVSCVVSVHDSVCSVNVSVVSVVD

Secondary structure (DSSP, 8-state):
----S--HHHHHHHHHHHHHHHHHHHHHHHHT-SS----------SSSSSB-GGGGSHHHHHHHTT---BHHHHHHHHHHH--TT-------S---SPP-----------PPP--S----------HHHHHTTSSS-TT-----------------------GGGSPPSHHHHHHHHHHHHH--TTSPPPTTHHHHHHHHTT--GGGHHHHHHHHHT-

pLDDT: mean 79.74, std 16.75, range [35.88, 97.5]

InterPro domains:
  IPR011335 Restriction endonuclease type II-like [SSF52980] (120-215)
  IPR011604 PD-(D/E)XK endonuclease-like domain superfamily [G3DSA:3.90.320.10] (110-218)
  IPR027417 P-loop containing nucleoside triphosphate hydrolase [G3DSA:3.40.50.300] (1-109)
  IPR027417 P-loop containing nucleoside triphosphate hydrolase [SSF52540] (4-89)

Radius of gyration: 33.98 Å; chains: 1; bounding box: 76×61×77 Å

Organism: NCBI:txid72407